Protein AF-0000000081654719 (afdb_homodimer)

Secondary structure (DSSP, 8-state):
-------------------------------------------------EEEEEEEEE-S--TT-HHHHHHHHHHTT-SEEEEE-----SEEEEEESSTTS-EEEEEE--TT-S--EEEEEEGGGGGGEEEEEEEETTEEEEEEE-SSEEEEEEEEE-----/-------------------------------------------------EEEEEEEEE-S--TT-HHHHHHHHHHTT-SEEEEE-----SEEEEEESSTTS-EEEEEE--TT-S--EEEEEEGGGGGGEEEEEEEETTEEEEEEE-SSEEEEEEEEE-----

Radius of gyration: 40.38 Å; Cα contacts (8 Å, |Δi|>4): 645; chains: 2; bounding box: 90×105×145 Å

Solvent-accessible surface area (backbone atoms only — not comparable to full-atom values): 18435 Å² total; per-residue (Å²): 133,82,82,75,78,78,76,84,88,84,76,82,80,78,80,76,73,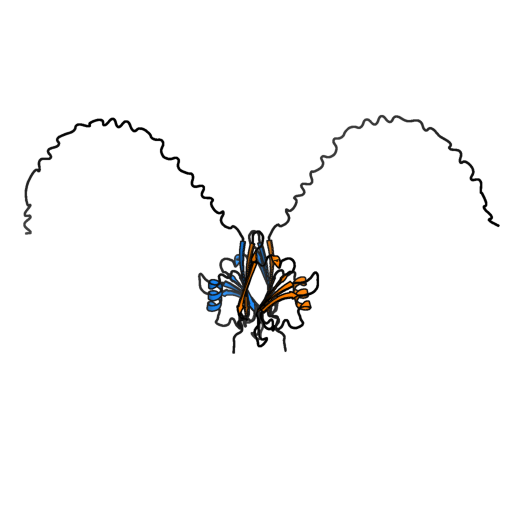92,74,84,78,76,79,76,77,73,81,73,76,77,67,81,67,79,77,76,72,74,72,74,66,76,64,74,70,71,84,80,51,47,71,48,28,40,33,25,34,35,45,43,45,46,73,92,33,48,50,60,51,27,49,53,36,54,75,66,57,41,44,33,30,32,33,27,22,34,36,41,64,50,67,54,72,48,81,36,44,49,92,98,47,31,23,34,33,39,41,25,23,30,92,79,38,60,41,11,26,31,39,36,24,27,55,96,48,46,84,30,51,75,45,80,44,74,78,47,33,32,33,34,36,39,31,33,49,57,95,54,38,36,41,37,39,38,29,36,49,49,59,65,76,127,138,84,82,77,79,78,80,80,81,79,83,81,80,79,79,77,77,79,74,82,82,75,79,74,79,72,79,73,75,76,66,79,68,79,75,75,72,75,72,73,68,75,64,74,69,71,84,80,53,47,72,49,28,40,34,26,33,36,44,44,43,45,74,93,32,47,49,60,50,27,48,54,36,55,75,68,57,40,44,33,30,33,35,27,22,36,36,40,64,50,67,54,71,48,82,37,44,48,92,97,47,32,24,35,33,40,41,25,22,31,92,80,38,60,41,10,25,31,40,36,24,27,54,96,48,46,83,30,51,76,44,79,44,73,77,48,33,33,33,35,36,38,31,33,52,57,96,56,38,37,40,36,40,38,32,36,49,49,59,66,76,125

InterPro domains:
  IPR005135 Endonuclease/exonuclease/phosphatase [PF03372] (55-138)
  IPR036691 Endonuclease/exonuclease/phosphatase superfamily [G3DSA:3.60.10.10] (52-162)
  IPR036691 Endonuclease/exonuclease/phosphatase superfamily [SSF56219] (46-160)
  IPR037493 Exodeoxyribonuclease III-like [PTHR43250] (48-160)

Nearest PDB structures (foldseek):
  7n8k-assembly2_B  TM=7.943E-01  e=2.614E-05  Homo sapiens
  2v0r-assembly2_B  TM=7.684E-01  e=1.738E-05  Homo sapiens
  2v0s-assembly1_A  TM=7.719E-01  e=6.643E-05  Homo sapiens
  7n94-assembly2_B  TM=7.553E-01  e=6.267E-05  Homo sapiens
  5l35-assembly1_A  TM=4.483E-01  e=3.209E+00  Lederbergvirus Sf6

Structure (mmCIF, N/CA/C/O backbone):
data_AF-0000000081654719-model_v1
#
loop_
_entity.id
_entity.type
_entity.pdbx_description
1 polymer 'Uncharacterized protein LOC102806937'
#
loop_
_atom_site.group_PDB
_atom_site.id
_atom_site.type_symbol
_atom_site.label_atom_id
_atom_site.label_alt_id
_atom_site.label_comp_id
_atom_site.label_asym_id
_atom_site.label_entity_id
_atom_site.label_seq_id
_atom_site.pdbx_PDB_ins_code
_atom_site.Cartn_x
_atom_site.Cartn_y
_atom_site.Cartn_z
_atom_site.occupancy
_atom_site.B_iso_or_equiv
_atom_site.auth_seq_id
_atom_site.auth_comp_id
_atom_site.auth_asym_id
_atom_site.auth_atom_id
_atom_site.pdbx_PDB_model_num
ATOM 1 N N . MET A 1 1 ? 47.812 50.906 -59.969 1 22.61 1 MET A N 1
ATOM 2 C CA . MET A 1 1 ? 47.875 52.344 -60.094 1 22.61 1 MET A CA 1
ATOM 3 C C . MET A 1 1 ? 46.5 52.969 -59.938 1 22.61 1 MET A C 1
ATOM 5 O O . MET A 1 1 ? 45.75 53.125 -60.906 1 22.61 1 MET A O 1
ATOM 9 N N . ALA A 1 2 ? 45.781 52.438 -58.906 1 26.23 2 ALA A N 1
ATOM 10 C CA . ALA A 1 2 ? 44.312 52.312 -58.75 1 26.23 2 ALA A CA 1
ATOM 11 C C . ALA A 1 2 ? 43.688 53.688 -58.469 1 26.23 2 ALA A C 1
ATOM 13 O O . ALA A 1 2 ? 44.062 54.344 -57.5 1 26.23 2 ALA A O 1
ATOM 14 N N . VAL A 1 3 ? 43.312 54.375 -59.594 1 24.89 3 VAL A N 1
ATOM 15 C CA . VAL A 1 3 ? 43 55.812 -59.688 1 24.89 3 VAL A CA 1
ATOM 16 C C . VAL A 1 3 ? 41.75 56.125 -58.844 1 24.89 3 VAL A C 1
ATOM 18 O O . VAL A 1 3 ? 40.781 55.375 -58.844 1 24.89 3 VAL A O 1
ATOM 21 N N . THR A 1 4 ? 41.875 57 -57.781 1 23.77 4 THR A N 1
ATOM 22 C CA . THR A 1 4 ? 41.312 57.531 -56.531 1 23.77 4 THR A CA 1
ATOM 23 C C . THR A 1 4 ? 40.188 58.5 -56.812 1 23.77 4 THR A C 1
ATOM 25 O O . THR A 1 4 ? 40.406 59.719 -56.875 1 23.77 4 THR A O 1
ATOM 28 N N . THR A 1 5 ? 39.281 58.125 -57.906 1 23.41 5 THR A N 1
ATOM 29 C CA . THR A 1 5 ? 38.594 59.344 -58.344 1 23.41 5 THR A CA 1
ATOM 30 C C . THR A 1 5 ? 37.688 59.875 -57.219 1 23.41 5 THR A C 1
ATOM 32 O O . THR A 1 5 ? 36.75 59.156 -56.812 1 23.41 5 THR A O 1
ATOM 35 N N . LYS A 1 6 ? 38.125 60.812 -56.438 1 25.59 6 LYS A N 1
ATOM 36 C CA . LYS A 1 6 ? 37.625 61.406 -55.219 1 25.59 6 LYS A CA 1
ATOM 37 C C . LYS A 1 6 ? 36.406 62.281 -55.469 1 25.59 6 LYS A C 1
ATOM 39 O O . LYS A 1 6 ? 36.5 63.312 -56.156 1 25.59 6 LYS A O 1
ATOM 44 N N . HIS A 1 7 ?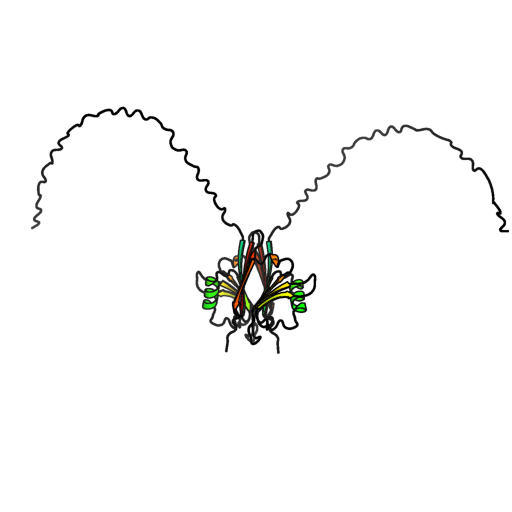 35.312 61.469 -55.844 1 22.95 7 HIS A N 1
ATOM 45 C CA . HIS A 1 7 ? 34.156 62.219 -56.281 1 22.95 7 HIS A CA 1
ATOM 46 C C . HIS A 1 7 ? 33.844 63.375 -55.344 1 22.95 7 HIS A C 1
ATOM 48 O O . HIS A 1 7 ? 34.281 63.375 -54.188 1 22.95 7 HIS A O 1
ATOM 54 N N . GLY A 1 8 ? 32.594 63.938 -55.531 1 20.97 8 GLY A N 1
ATOM 55 C CA . GLY A 1 8 ? 31.938 65.25 -55.75 1 20.97 8 GLY A CA 1
ATOM 56 C C . GLY A 1 8 ? 31.484 65.875 -54.469 1 20.97 8 GLY A C 1
ATOM 57 O O . GLY A 1 8 ? 31.438 65.25 -53.406 1 20.97 8 GLY A O 1
ATOM 58 N N . HIS A 1 9 ? 30.547 66.875 -54.594 1 21.97 9 HIS A N 1
ATOM 59 C CA . HIS A 1 9 ? 30.344 68.25 -54.219 1 21.97 9 HIS A CA 1
ATOM 60 C C . HIS A 1 9 ? 29.75 68.375 -52.812 1 21.97 9 HIS A C 1
ATOM 62 O O . HIS A 1 9 ? 29.219 67.375 -52.281 1 21.97 9 HIS A O 1
ATOM 68 N N . GLN A 1 10 ? 29.047 69.562 -52.562 1 21.72 10 GLN A N 1
ATOM 69 C CA . GLN A 1 10 ? 29.188 70.75 -51.719 1 21.72 10 GLN A CA 1
ATOM 70 C C . GLN A 1 10 ? 28.219 70.688 -50.531 1 21.72 10 GLN A C 1
ATOM 72 O O . GLN A 1 10 ? 27.25 69.938 -50.562 1 21.72 10 GLN A O 1
ATOM 77 N N . PRO A 1 11 ? 27.797 71.812 -50.031 1 22.73 11 PRO A N 1
ATOM 78 C CA . PRO A 1 11 ? 27.703 72.5 -48.719 1 22.73 11 PRO A CA 1
ATOM 79 C C . PRO A 1 11 ? 26.266 72.562 -48.188 1 22.73 11 PRO A C 1
ATOM 81 O O . PRO A 1 11 ? 25.406 73.188 -48.75 1 22.73 11 PRO A O 1
ATOM 84 N N . ALA A 1 12 ? 25.406 71.438 -48.188 1 24.97 12 ALA A N 1
ATOM 85 C CA . ALA A 1 12 ? 24.016 71.875 -48.031 1 24.97 12 ALA A CA 1
ATOM 86 C C . ALA A 1 12 ? 23.844 72.75 -46.812 1 24.97 12 ALA A C 1
ATOM 88 O O . ALA A 1 12 ? 24.531 72.562 -45.812 1 24.97 12 ALA A O 1
ATOM 89 N N . GLN A 1 13 ? 23.094 73.938 -47 1 20.61 13 GLN A N 1
ATOM 90 C CA . GLN A 1 13 ? 22.734 75.125 -46.312 1 20.61 13 GLN A CA 1
ATOM 91 C C . GLN A 1 13 ? 21.828 74.875 -45.094 1 20.61 13 GLN A C 1
ATOM 93 O O . GLN A 1 13 ? 20.734 74.312 -45.25 1 20.61 13 GLN A O 1
ATOM 98 N N . ARG A 1 14 ? 22.359 74.625 -43.906 1 23.31 14 ARG A N 1
ATOM 99 C CA . ARG A 1 14 ? 21.734 74.25 -42.656 1 23.31 14 ARG A CA 1
ATOM 100 C C . ARG A 1 14 ? 20.828 75.375 -42.156 1 23.31 14 ARG A C 1
ATOM 102 O O . ARG A 1 14 ? 21.297 76.375 -41.594 1 23.31 14 ARG A O 1
ATOM 109 N N . LEU A 1 15 ? 19.875 75.812 -43.031 1 21.17 15 LEU A N 1
ATOM 110 C CA . LEU A 1 15 ? 19.203 77.062 -42.562 1 21.17 15 LEU A CA 1
ATOM 111 C C . LEU A 1 15 ? 18.562 76.812 -41.188 1 21.17 15 LEU A C 1
ATOM 113 O O . LEU A 1 15 ? 17.688 75.938 -41.062 1 21.17 15 LEU A O 1
ATOM 117 N N . GLY A 1 16 ? 19.094 77.25 -40.031 1 21.45 16 GLY A N 1
ATOM 118 C CA . GLY A 1 16 ? 18.938 77.062 -38.594 1 21.45 16 GLY A CA 1
ATOM 119 C C . GLY A 1 16 ? 17.688 77.75 -38.062 1 21.45 16 GLY A C 1
ATOM 120 O O . GLY A 1 16 ? 17.562 78 -36.844 1 21.45 16 GLY A O 1
ATOM 121 N N . TRP A 1 17 ? 16.656 78.125 -38.906 1 20.83 17 TRP A N 1
ATOM 122 C CA . TRP A 1 17 ? 15.984 79.25 -38.312 1 20.83 17 TRP A CA 1
ATOM 123 C C . TRP A 1 17 ? 15.414 78.938 -36.938 1 20.83 17 TRP A C 1
ATOM 125 O O . TRP A 1 17 ? 15.734 79.562 -35.969 1 20.83 17 TRP A O 1
ATOM 135 N N . ALA A 1 18 ? 14 78.812 -36.812 1 24 18 ALA A N 1
ATOM 136 C CA . ALA A 1 18 ? 13.031 79.625 -36.094 1 24 18 ALA A CA 1
ATOM 137 C C . ALA A 1 18 ? 12.742 79 -34.719 1 24 18 ALA A C 1
ATOM 139 O O . ALA A 1 18 ? 12.414 77.812 -34.625 1 24 18 ALA A O 1
ATOM 140 N N . ALA A 1 19 ? 13.133 79.688 -33.594 1 23.25 19 ALA A N 1
ATOM 141 C CA . ALA A 1 19 ? 13.336 79.375 -32.188 1 23.25 19 ALA A CA 1
ATOM 142 C C . ALA A 1 19 ? 12 79.25 -31.469 1 23.25 19 ALA A C 1
ATOM 144 O O . ALA A 1 19 ? 11.859 78.375 -30.609 1 23.25 19 ALA A O 1
ATOM 145 N N . PRO A 1 20 ? 10.781 80.062 -31.688 1 2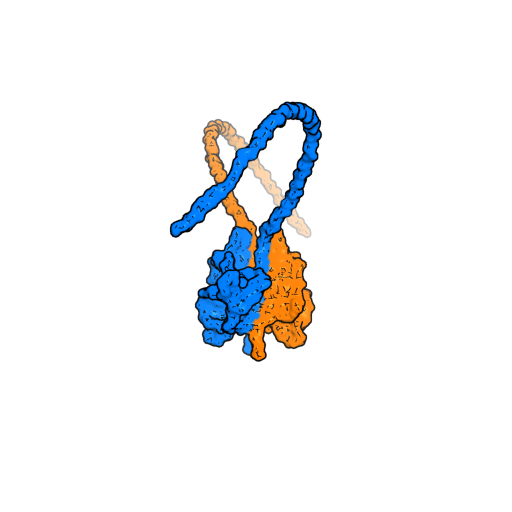5.36 20 PRO A N 1
ATOM 146 C CA . PRO A 1 20 ? 10.391 80.688 -30.406 1 25.36 20 PRO A CA 1
ATOM 147 C C . PRO A 1 20 ? 9.633 79.688 -29.516 1 25.36 20 PRO A C 1
ATOM 149 O O . PRO A 1 20 ? 8.859 78.875 -30.016 1 25.36 20 PRO A O 1
ATOM 152 N N . ALA A 1 21 ? 9.992 79.5 -28.266 1 25.36 21 ALA A N 1
ATOM 153 C CA . ALA A 1 21 ? 9.672 78.562 -27.172 1 25.36 21 ALA A CA 1
ATOM 154 C C . ALA A 1 21 ? 8.289 78.875 -26.609 1 25.36 21 ALA A C 1
ATOM 156 O O . ALA A 1 21 ? 8.086 79.875 -25.938 1 25.36 21 ALA A O 1
ATOM 157 N N . TYR A 1 22 ? 7.188 78.938 -27.406 1 24.92 22 TYR A N 1
ATOM 158 C CA . TYR A 1 22 ? 5.953 79.375 -26.75 1 24.92 22 TYR A CA 1
ATOM 159 C C . TYR A 1 22 ? 5.625 78.438 -25.578 1 24.92 22 TYR A C 1
ATOM 161 O O . TYR A 1 22 ? 5.676 77.25 -25.688 1 24.92 22 TYR A O 1
ATOM 169 N N . GLN A 1 23 ? 5.594 79.062 -24.406 1 26.42 23 GLN A N 1
ATOM 170 C CA . GLN A 1 23 ? 5.355 78.625 -23.031 1 26.42 23 GLN A CA 1
ATOM 171 C C . GLN A 1 23 ? 3.936 78.062 -22.859 1 26.42 23 GLN A C 1
ATOM 173 O O . GLN A 1 23 ? 2.965 78.812 -23 1 26.42 23 GLN A O 1
ATOM 178 N N . LYS A 1 24 ? 3.621 76.938 -23.5 1 24.02 24 LYS A N 1
ATOM 179 C CA . LYS A 1 24 ? 2.26 76.5 -23.312 1 24.02 24 LYS A CA 1
ATOM 180 C C . LYS A 1 24 ? 1.956 76.25 -21.828 1 24.02 24 LYS A C 1
ATOM 182 O O . LYS A 1 24 ? 2.689 75.562 -21.141 1 24.02 24 LYS A O 1
ATOM 187 N N . LYS A 1 25 ? 1.324 77.25 -21.203 1 28.84 25 LYS A N 1
ATOM 188 C CA . LYS A 1 25 ? 0.799 77.188 -19.844 1 28.84 25 LYS A CA 1
ATOM 189 C C . LYS A 1 25 ? -0.269 76.062 -19.703 1 28.84 25 LYS A C 1
ATOM 191 O O . LYS A 1 25 ? -1.369 76.25 -20.25 1 28.84 25 LYS A O 1
ATOM 196 N N . ASP A 1 26 ? -0.068 74.875 -20.094 1 25.67 26 ASP A N 1
ATOM 197 C CA . ASP A 1 26 ? -1.183 73.938 -19.969 1 25.67 26 ASP A CA 1
ATOM 198 C C . ASP A 1 26 ? -1.6 73.75 -18.516 1 25.67 26 ASP A C 1
ATOM 200 O O . ASP A 1 26 ? -0.758 73.5 -17.656 1 25.67 26 ASP A O 1
ATOM 204 N N . GLY A 1 27 ? -2.605 74.5 -18.031 1 27.55 27 GLY A N 1
ATOM 205 C CA . GLY A 1 27 ? -3.299 74.375 -16.766 1 27.55 27 GLY A CA 1
ATOM 206 C C . GLY A 1 27 ? -3.777 72.938 -16.547 1 27.55 27 GLY A C 1
ATOM 207 O O . GLY A 1 27 ? -4.664 72.438 -17.25 1 27.55 27 GLY A O 1
ATOM 208 N N . ALA A 1 28 ? -2.854 72 -16.359 1 29.73 28 ALA A N 1
ATOM 209 C CA . ALA A 1 28 ? -3.182 70.562 -16.141 1 29.73 28 ALA A CA 1
ATOM 210 C C . ALA A 1 28 ? -4.133 70.438 -14.953 1 29.73 28 ALA A C 1
ATOM 212 O O . ALA A 1 28 ? -3.828 70.875 -13.836 1 29.73 28 ALA A O 1
ATOM 213 N N . ASN A 1 29 ? -5.438 70.625 -15.219 1 29.83 29 ASN A N 1
ATOM 214 C CA . ASN A 1 29 ? -6.414 70.188 -14.227 1 29.83 29 ASN A CA 1
ATOM 215 C C . ASN A 1 29 ? -6.129 68.75 -13.734 1 29.83 29 ASN A C 1
ATOM 217 O O . ASN A 1 29 ? -5.949 67.812 -14.531 1 29.83 29 ASN A O 1
ATOM 221 N N . ASN A 1 30 ? -5.426 68.625 -12.656 1 29.31 30 ASN A N 1
ATOM 222 C CA . ASN A 1 30 ? -5.078 67.375 -11.922 1 29.31 30 ASN A CA 1
ATOM 223 C C . ASN A 1 30 ? -6.309 66.562 -11.625 1 29.31 30 ASN A C 1
ATOM 225 O O . ASN A 1 30 ? -7.105 66.875 -10.75 1 29.31 30 ASN A O 1
ATOM 229 N N . HIS A 1 31 ? -7.105 66.125 -12.617 1 42.03 31 HIS A N 1
ATOM 230 C CA . HIS A 1 31 ? -8.141 65.188 -12.188 1 42.03 31 HIS A CA 1
ATOM 231 C C . HIS A 1 31 ? -7.543 64 -11.414 1 42.03 31 HIS A C 1
ATOM 233 O O . HIS A 1 31 ? -6.434 63.594 -11.711 1 42.03 31 HIS A O 1
ATOM 239 N N . PRO A 1 32 ? -7.973 63.906 -10.164 1 40.78 32 PRO A N 1
ATOM 240 C CA . PRO A 1 32 ? -7.438 62.781 -9.367 1 40.78 32 PRO A CA 1
ATOM 241 C C . PRO A 1 32 ? -7.527 61.438 -10.094 1 40.78 32 PRO A C 1
ATOM 243 O O . PRO A 1 32 ? -8.422 61.25 -10.914 1 40.78 32 PRO A O 1
ATOM 246 N N . GLY A 1 33 ? -6.41 60.906 -10.539 1 39.94 33 GLY A N 1
ATOM 247 C CA . GLY A 1 33 ? -6.312 59.625 -11.203 1 39.94 33 GLY A CA 1
ATOM 248 C C . GLY A 1 33 ? -7.172 58.562 -10.555 1 39.94 33 GLY A C 1
ATOM 249 O O . GLY A 1 33 ? -7.648 58.719 -9.43 1 39.94 33 GLY A O 1
ATOM 250 N N . PRO A 1 34 ? -7.887 57.844 -11.391 1 45.94 34 PRO A N 1
ATOM 251 C CA . PRO A 1 34 ? -8.766 56.812 -10.852 1 45.94 34 PRO A CA 1
ATOM 252 C C . PRO A 1 34 ? -8.125 56.031 -9.711 1 45.94 34 PRO A C 1
ATOM 254 O O . PRO A 1 34 ? -6.898 55.906 -9.648 1 45.94 34 PRO A O 1
ATOM 257 N N . ARG A 1 35 ? -8.742 56.031 -8.547 1 48.22 35 ARG A N 1
ATOM 258 C CA . ARG A 1 35 ? -8.336 55.188 -7.422 1 48.22 35 ARG A CA 1
ATOM 259 C C . ARG A 1 35 ? -8 53.781 -7.879 1 48.22 35 ARG A C 1
ATOM 261 O O . ARG A 1 35 ? -8.758 53.156 -8.641 1 48.22 35 ARG A O 1
ATOM 268 N N . ARG A 1 36 ? -6.738 53.438 -7.926 1 47.41 36 ARG A N 1
ATOM 269 C CA . ARG A 1 36 ? -6.34 52.062 -8.141 1 47.41 36 ARG A CA 1
ATOM 270 C C . ARG A 1 36 ? -7.164 51.125 -7.277 1 47.41 36 ARG A C 1
ATOM 272 O O . ARG A 1 36 ? -7.16 51.219 -6.047 1 47.41 36 ARG A O 1
ATOM 279 N N . ARG A 1 37 ? -8.234 50.625 -7.805 1 47.66 37 ARG A N 1
ATOM 280 C CA . ARG A 1 37 ? -8.852 49.469 -7.121 1 47.66 37 ARG A CA 1
ATOM 281 C C . ARG A 1 37 ? -7.793 48.469 -6.676 1 47.66 37 ARG A C 1
ATOM 283 O O . ARG A 1 37 ? -7.039 47.969 -7.496 1 47.66 37 ARG A O 1
ATOM 290 N N . ARG A 1 38 ? -7.359 48.594 -5.41 1 47.81 38 ARG A N 1
ATOM 291 C CA . ARG A 1 38 ? -6.609 47.469 -4.855 1 47.81 38 ARG A CA 1
ATOM 292 C C . ARG A 1 38 ? -7.227 46.156 -5.266 1 47.81 38 ARG A C 1
ATOM 294 O O . ARG A 1 38 ? -8.383 45.875 -4.934 1 47.81 38 ARG A O 1
ATOM 301 N N . LEU A 1 39 ? -6.871 45.656 -6.383 1 45.75 39 LEU A N 1
ATOM 302 C CA . LEU A 1 39 ? -7.18 44.25 -6.598 1 45.75 39 LEU A CA 1
ATOM 303 C C . LEU A 1 39 ? -6.871 43.438 -5.348 1 45.75 39 LEU A C 1
ATOM 305 O O . LEU A 1 39 ? -5.715 43.344 -4.93 1 45.75 39 LEU A O 1
ATOM 309 N N . HIS A 1 40 ? -7.785 43.406 -4.375 1 46.38 40 HIS A N 1
ATOM 310 C CA . HIS A 1 40 ? -7.648 42.312 -3.416 1 46.38 40 HIS A CA 1
ATOM 311 C C . HIS A 1 40 ? -7.352 40.969 -4.121 1 46.38 40 HIS A C 1
ATOM 313 O O . HIS A 1 40 ? -8.211 40.438 -4.816 1 46.38 40 HIS A O 1
ATOM 319 N N . HIS A 1 41 ? -6.188 40.75 -4.605 1 45.75 41 HIS A N 1
ATOM 320 C CA . HIS A 1 41 ? -5.867 39.375 -4.879 1 45.75 41 HIS A CA 1
ATOM 321 C C . HIS A 1 41 ? -6.246 38.469 -3.701 1 45.75 41 HIS A C 1
ATOM 323 O O . HIS A 1 41 ? -5.633 38.562 -2.635 1 45.75 41 HIS A O 1
ATOM 329 N N . ASP A 1 42 ? -7.469 38.219 -3.412 1 47.5 42 ASP A N 1
ATOM 330 C CA . ASP A 1 42 ? -7.676 37.031 -2.59 1 47.5 42 ASP A CA 1
ATOM 331 C C . ASP A 1 42 ? -6.617 35.969 -2.881 1 47.5 42 ASP A C 1
ATOM 333 O O . ASP A 1 42 ? -6.68 35.281 -3.906 1 47.5 42 ASP A O 1
ATOM 337 N N . GLY A 1 43 ? -5.41 36.219 -2.752 1 47.91 43 GLY A N 1
ATOM 338 C CA . GLY A 1 43 ? -4.398 35.188 -2.895 1 47.91 43 GLY A CA 1
ATOM 339 C C . GLY A 1 43 ? -4.836 33.844 -2.342 1 47.91 43 GLY A C 1
ATOM 340 O O . GLY A 1 43 ? -5.031 33.688 -1.134 1 47.91 43 GLY A O 1
ATOM 341 N N . VAL A 1 44 ? -5.672 33.094 -2.961 1 54.5 44 VAL A N 1
ATOM 342 C CA . VAL A 1 44 ? -5.895 31.703 -2.58 1 54.5 44 VAL A CA 1
ATOM 343 C C . VAL A 1 44 ? -4.621 31.125 -1.959 1 54.5 44 VAL A C 1
ATOM 345 O O . VAL A 1 44 ? -3.541 31.219 -2.549 1 54.5 44 VAL A O 1
ATOM 348 N N . LYS A 1 45 ? -4.469 31.281 -0.636 1 57.09 45 LYS A N 1
ATOM 349 C CA . LYS A 1 45 ? -3.367 30.594 0.03 1 57.09 45 LYS A CA 1
ATOM 350 C C . LYS A 1 45 ? -3.094 29.234 -0.614 1 57.09 45 LYS A C 1
ATOM 352 O O . LYS A 1 45 ? -4.023 28.469 -0.887 1 57.09 45 LYS A O 1
ATOM 357 N N . PRO A 1 46 ? -1.961 29.062 -1.201 1 60.59 46 PRO A N 1
ATOM 358 C CA . PRO A 1 46 ? -1.667 27.75 -1.777 1 60.59 46 PRO A CA 1
ATOM 359 C C . PRO A 1 46 ? -2.105 26.609 -0.875 1 60.59 46 PRO A C 1
ATOM 361 O O . PRO A 1 46 ? -2.045 26.719 0.352 1 60.59 46 PRO A O 1
ATOM 364 N N . ASP A 1 47 ? -2.998 25.828 -1.343 1 63.47 47 ASP A N 1
ATOM 365 C CA . ASP A 1 47 ? -3.398 24.609 -0.663 1 63.47 47 ASP A CA 1
ATOM 366 C C . ASP A 1 47 ? -2.186 23.875 -0.082 1 63.47 47 ASP A C 1
ATOM 368 O O . ASP A 1 47 ? -1.319 23.406 -0.825 1 63.47 47 ASP A O 1
ATOM 372 N N . ARG A 1 48 ? -1.775 24.312 1.157 1 78.5 48 ARG A N 1
ATOM 373 C CA . ARG A 1 48 ? -0.598 23.844 1.888 1 78.5 48 ARG A CA 1
ATOM 374 C C . ARG A 1 48 ? -0.807 22.438 2.434 1 78.5 48 ARG A C 1
ATOM 376 O O . ARG A 1 48 ? -0.071 22 3.318 1 78.5 48 ARG A O 1
ATOM 383 N N . ARG A 1 49 ? -1.76 21.703 1.885 1 87.19 49 ARG A N 1
ATOM 384 C CA . ARG A 1 49 ? -2 20.375 2.443 1 87.19 49 ARG A CA 1
ATOM 385 C C . ARG A 1 49 ? -0.917 19.391 2.012 1 87.19 49 ARG A C 1
ATOM 387 O O . ARG A 1 49 ? -0.402 19.484 0.895 1 87.19 49 ARG A O 1
ATOM 394 N N . PHE A 1 50 ? -0.581 18.656 2.969 1 95.31 50 PHE A N 1
ATOM 395 C CA . PHE A 1 50 ? 0.28 17.516 2.641 1 95.31 50 PHE A CA 1
ATOM 396 C C . PHE A 1 50 ? -0.454 16.516 1.756 1 95.31 50 PHE A C 1
ATOM 398 O O . PHE A 1 50 ? -1.55 16.062 2.098 1 95.31 50 PHE A O 1
ATOM 405 N N . ARG A 1 51 ? 0.152 16.188 0.574 1 97.94 51 ARG A N 1
ATOM 406 C CA . ARG A 1 51 ? -0.409 15.195 -0.335 1 97.94 51 ARG A CA 1
ATOM 407 C C . ARG A 1 51 ? 0.586 14.07 -0.598 1 97.94 51 ARG A C 1
ATOM 409 O O . ARG A 1 51 ? 1.771 14.32 -0.823 1 97.94 51 ARG A O 1
ATOM 416 N N . VAL A 1 52 ? 0.107 12.891 -0.533 1 98.75 52 VAL A N 1
ATOM 417 C CA . VAL A 1 52 ? 0.973 11.742 -0.806 1 98.75 52 VAL A CA 1
ATOM 418 C C . VAL A 1 52 ? 0.204 10.695 -1.602 1 98.75 52 VAL A C 1
ATOM 420 O O . VAL A 1 52 ? -0.978 10.453 -1.345 1 98.75 52 VAL A O 1
ATOM 423 N N . ARG A 1 53 ? 0.833 10.117 -2.625 1 98.88 53 ARG A N 1
ATOM 424 C CA . ARG A 1 53 ? 0.29 9.008 -3.404 1 98.88 53 ARG A CA 1
ATOM 425 C C . ARG A 1 53 ? 1.051 7.719 -3.125 1 98.88 53 ARG A C 1
ATOM 427 O O . ARG A 1 53 ? 2.25 7.629 -3.395 1 98.88 53 ARG A O 1
ATOM 434 N N . VAL A 1 54 ? 0.314 6.789 -2.568 1 98.94 54 VAL A N 1
ATOM 435 C CA . V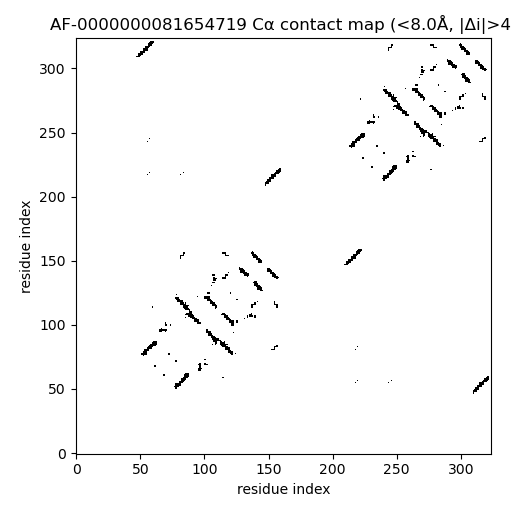AL A 1 54 ? 0.881 5.508 -2.156 1 98.94 54 VAL A CA 1
ATOM 436 C C . VAL A 1 54 ? 0.377 4.398 -3.076 1 98.94 54 VAL A C 1
ATOM 438 O O . VAL A 1 54 ? -0.83 4.258 -3.289 1 98.94 54 VAL A O 1
ATOM 441 N N . GLY A 1 55 ? 1.317 3.633 -3.617 1 98.88 55 GLY A N 1
ATOM 442 C CA . GLY A 1 55 ? 0.971 2.492 -4.453 1 98.88 55 GLY A CA 1
ATOM 443 C C . GLY A 1 55 ? 1.179 1.16 -3.758 1 98.88 55 GLY A C 1
ATOM 444 O O . GLY A 1 55 ? 2.059 1.029 -2.904 1 98.88 55 GLY A O 1
ATOM 445 N N . SER A 1 56 ? 0.389 0.191 -4.023 1 98.81 56 SER A N 1
ATOM 446 C CA . SER A 1 56 ? 0.55 -1.231 -3.738 1 98.81 56 SER A CA 1
ATOM 447 C C . SER A 1 56 ? 0.445 -2.066 -5.012 1 98.81 56 SER A C 1
ATOM 449 O O . SER A 1 56 ? -0.565 -2.008 -5.715 1 98.81 56 SER A O 1
ATOM 451 N N . TRP A 1 57 ? 1.492 -2.844 -5.293 1 98.12 57 TRP A N 1
ATOM 452 C CA . TRP A 1 57 ? 1.564 -3.48 -6.602 1 98.12 57 TRP A CA 1
ATOM 453 C C . TRP A 1 57 ? 2.113 -4.898 -6.488 1 98.12 57 TRP A C 1
ATOM 455 O O . TRP A 1 57 ? 3.275 -5.094 -6.129 1 98.12 57 TRP A O 1
ATOM 465 N N . ASN A 1 58 ? 1.319 -5.91 -6.723 1 96.31 58 ASN A N 1
ATOM 466 C CA . ASN A 1 58 ? 1.854 -7.223 -7.074 1 96.31 58 ASN A CA 1
ATOM 467 C C . ASN A 1 58 ? 2.328 -7.266 -8.523 1 96.31 58 ASN A C 1
ATOM 469 O O . ASN A 1 58 ? 1.512 -7.309 -9.445 1 96.31 58 ASN A O 1
ATOM 473 N N . VAL A 1 59 ? 3.637 -7.332 -8.711 1 94.62 59 VAL A N 1
ATOM 474 C CA . VAL A 1 59 ? 4.18 -7.09 -10.039 1 94.62 59 VAL A CA 1
ATOM 475 C C . VAL A 1 59 ? 4.453 -8.422 -10.734 1 94.62 59 VAL A C 1
ATOM 477 O O . VAL A 1 59 ? 4.723 -8.453 -11.938 1 94.62 59 VAL A O 1
ATOM 480 N N . GLY A 1 60 ? 4.383 -9.508 -10.039 1 91.31 60 GLY A N 1
ATOM 481 C CA . GLY A 1 60 ? 4.723 -10.812 -10.594 1 91.31 60 GLY A CA 1
ATOM 482 C C . GLY A 1 60 ? 6.219 -11.062 -10.648 1 91.31 60 GLY A C 1
ATOM 483 O O . GLY A 1 60 ? 6.688 -12.117 -10.203 1 91.31 60 GLY A O 1
ATOM 484 N N . SER A 1 61 ? 6.965 -10.18 -11.227 1 92.06 61 SER A N 1
ATOM 485 C CA . SER A 1 61 ? 8.422 -10.188 -11.258 1 92.06 61 SER A CA 1
ATOM 486 C C . SER A 1 61 ? 8.977 -8.828 -11.672 1 92.06 61 SER A C 1
ATOM 488 O O . SER A 1 61 ? 8.484 -8.211 -12.617 1 92.06 61 SER A O 1
ATOM 490 N N . MET A 1 62 ? 9.984 -8.414 -11 1 90.81 62 MET A N 1
ATOM 491 C CA . MET A 1 62 ? 10.656 -7.164 -11.344 1 90.81 62 MET A CA 1
ATOM 492 C C . MET A 1 62 ? 11.766 -7.402 -12.359 1 90.81 62 MET A C 1
ATOM 494 O O . MET A 1 62 ? 12.359 -6.449 -12.875 1 90.81 62 MET A O 1
ATOM 498 N N . ARG A 1 63 ? 11.984 -8.625 -12.625 1 88.94 63 ARG A N 1
ATOM 499 C CA . ARG A 1 63 ? 13.109 -8.938 -13.5 1 88.94 63 ARG A CA 1
ATOM 500 C C . ARG A 1 63 ? 12.922 -8.305 -14.875 1 88.94 63 ARG A C 1
ATOM 502 O O . ARG A 1 63 ? 11.953 -8.602 -15.578 1 88.94 63 ARG A O 1
ATOM 509 N N . GLY A 1 64 ? 13.859 -7.418 -15.203 1 90.44 64 GLY A N 1
ATOM 510 C CA . GLY A 1 64 ? 13.859 -6.797 -16.516 1 90.44 64 GLY A CA 1
ATOM 511 C C . GLY A 1 64 ? 12.812 -5.707 -16.656 1 90.44 64 GLY A C 1
ATOM 512 O O . GLY A 1 64 ? 12.609 -5.176 -17.75 1 90.44 64 GLY A O 1
ATOM 513 N N . LYS A 1 65 ? 12.148 -5.332 -15.609 1 92.38 65 LYS A N 1
ATOM 514 C CA . LYS A 1 65 ? 11.023 -4.398 -15.719 1 92.38 65 LYS A CA 1
ATOM 515 C C . LYS A 1 65 ? 11.289 -3.127 -14.914 1 92.38 65 LYS A C 1
ATOM 517 O O . LYS A 1 65 ? 10.375 -2.34 -14.672 1 92.38 65 LYS A O 1
ATOM 522 N N . GLY A 1 66 ? 12.461 -2.949 -14.516 1 94.62 66 GLY A N 1
ATOM 523 C CA . GLY A 1 66 ? 12.766 -1.837 -13.633 1 94.62 66 GLY A CA 1
ATOM 524 C C . GLY A 1 66 ? 12.406 -0.487 -14.227 1 94.62 66 GLY A C 1
ATOM 525 O O . GLY A 1 66 ? 11.781 0.342 -13.562 1 94.62 66 GLY A O 1
ATOM 526 N N . VAL A 1 67 ? 12.82 -0.261 -15.43 1 96.44 67 VAL A N 1
ATOM 527 C CA . VAL A 1 67 ? 12.562 1.014 -16.094 1 96.44 67 VAL A CA 1
ATOM 528 C C . VAL A 1 67 ? 11.062 1.19 -16.312 1 96.44 67 VAL A C 1
ATOM 530 O O . VAL A 1 67 ? 10.508 2.246 -16.016 1 96.44 67 VAL A O 1
ATOM 533 N N . GLU A 1 68 ? 10.477 0.186 -16.828 1 96.5 68 GLU A N 1
ATOM 534 C CA . GLU A 1 68 ? 9.047 0.234 -17.109 1 96.5 68 GLU A CA 1
ATOM 535 C C . GLU A 1 68 ? 8.234 0.501 -15.852 1 96.5 68 GLU A C 1
ATOM 537 O O . GLU A 1 68 ? 7.312 1.315 -15.859 1 96.5 68 GLU A O 1
ATOM 542 N N . ILE A 1 69 ? 8.602 -0.154 -14.836 1 97.06 69 ILE A N 1
ATOM 543 C CA . ILE A 1 69 ? 7.883 -0.005 -13.578 1 97.06 69 ILE A CA 1
ATOM 544 C C . ILE A 1 69 ? 8.039 1.424 -13.062 1 97.06 69 ILE A C 1
ATOM 546 O O . ILE A 1 69 ? 7.055 2.061 -12.672 1 97.06 69 ILE A O 1
ATOM 550 N N . CYS A 1 70 ? 9.211 1.933 -13.07 1 98.44 70 CYS A N 1
ATOM 551 C CA . CYS A 1 70 ? 9.438 3.301 -12.617 1 98.44 70 CYS A CA 1
ATOM 552 C C . CYS A 1 70 ? 8.672 4.293 -13.484 1 98.44 70 CYS A C 1
ATOM 554 O O . CYS A 1 70 ? 8.102 5.258 -12.977 1 98.44 70 CYS A O 1
ATOM 556 N N . GLU A 1 71 ? 8.672 4.051 -14.781 1 98.5 71 GLU A N 1
ATOM 557 C CA . GLU A 1 71 ? 7.934 4.93 -15.68 1 98.5 71 GLU A CA 1
ATOM 558 C C . GLU A 1 71 ? 6.441 4.918 -15.359 1 98.5 71 GLU A C 1
ATOM 560 O O . GLU A 1 71 ? 5.801 5.969 -15.336 1 98.5 71 GLU A O 1
ATOM 565 N N . GLU A 1 72 ? 5.922 3.801 -15.164 1 97.81 72 GLU A N 1
ATOM 566 C CA . GLU A 1 72 ? 4.508 3.688 -14.82 1 97.81 72 GLU A CA 1
ATOM 567 C C . GLU A 1 72 ? 4.203 4.418 -13.516 1 97.81 72 GLU A C 1
ATOM 569 O O . GLU A 1 72 ? 3.201 5.133 -13.422 1 97.81 72 GLU A O 1
ATOM 574 N N . LEU A 1 73 ? 5.055 4.254 -12.516 1 98.56 73 LEU A N 1
ATOM 575 C CA . LEU A 1 73 ? 4.871 4.93 -11.234 1 98.56 73 LEU A CA 1
ATOM 576 C C . LEU A 1 73 ? 4.934 6.441 -11.398 1 98.56 73 LEU A C 1
ATOM 578 O O . LEU A 1 73 ? 4.125 7.168 -10.82 1 98.56 73 LEU A O 1
ATOM 582 N N . ARG A 1 74 ? 5.887 6.898 -12.148 1 98.75 74 ARG A N 1
ATOM 583 C CA . ARG A 1 74 ? 6.004 8.336 -12.398 1 98.75 74 ARG A CA 1
ATOM 584 C C . ARG A 1 74 ? 4.77 8.867 -13.117 1 98.75 74 ARG A C 1
ATOM 586 O O . ARG A 1 74 ? 4.258 9.938 -12.773 1 98.75 74 ARG A O 1
ATOM 593 N N . ASN A 1 75 ? 4.32 8.148 -14.102 1 98.31 75 ASN A N 1
ATOM 594 C CA . ASN A 1 75 ? 3.145 8.562 -14.859 1 98.31 75 ASN A CA 1
ATOM 595 C C . ASN A 1 75 ? 1.917 8.688 -13.961 1 98.31 75 ASN A C 1
ATOM 597 O O . ASN A 1 75 ? 1.048 9.523 -14.195 1 98.31 75 ASN A O 1
ATOM 601 N N . ARG A 1 76 ? 1.89 7.93 -12.969 1 97.94 76 ARG A N 1
ATOM 602 C CA . ARG A 1 76 ? 0.76 7.953 -12.047 1 97.94 76 ARG A CA 1
ATOM 603 C C . ARG A 1 76 ? 1.062 8.828 -10.828 1 97.94 76 ARG A C 1
ATOM 605 O O . ARG A 1 76 ? 0.275 8.875 -9.883 1 97.94 76 ARG A O 1
ATOM 612 N N . ARG A 1 77 ? 2.217 9.414 -10.828 1 98.5 77 ARG A N 1
ATOM 613 C CA . ARG A 1 77 ? 2.658 10.359 -9.805 1 98.5 77 ARG A CA 1
ATOM 614 C C . ARG A 1 77 ? 2.709 9.703 -8.438 1 98.5 77 ARG A C 1
ATOM 616 O O . ARG A 1 77 ? 2.352 10.32 -7.43 1 98.5 77 ARG A O 1
ATOM 623 N N . VAL A 1 78 ? 3.053 8.461 -8.422 1 98.88 78 VAL A N 1
ATOM 624 C CA . VAL A 1 78 ? 3.176 7.723 -7.168 1 98.88 78 VAL A CA 1
ATOM 625 C C . VAL A 1 78 ? 4.438 8.164 -6.43 1 98.88 78 VAL A C 1
ATOM 627 O O . VAL A 1 78 ? 5.508 8.273 -7.031 1 98.88 78 VAL A O 1
ATOM 630 N N . ASP A 1 79 ? 4.289 8.43 -5.121 1 98.94 79 ASP A N 1
ATOM 631 C CA . ASP A 1 79 ? 5.41 8.883 -4.305 1 98.94 79 ASP A CA 1
ATOM 632 C C . ASP A 1 79 ? 6.152 7.703 -3.686 1 98.94 79 ASP A C 1
ATOM 634 O O . ASP A 1 79 ? 7.379 7.73 -3.559 1 98.94 79 ASP A O 1
ATOM 638 N N . VAL A 1 80 ? 5.488 6.711 -3.264 1 98.94 80 VAL A N 1
ATOM 639 C CA . VAL A 1 80 ? 6.012 5.504 -2.631 1 98.94 80 VAL A CA 1
ATOM 640 C C . VAL A 1 80 ? 5.145 4.305 -3.004 1 98.94 80 VAL A C 1
ATOM 642 O O . VAL A 1 80 ? 3.922 4.422 -3.107 1 98.94 80 VAL A O 1
ATOM 645 N N . CYS A 1 81 ? 5.785 3.107 -3.24 1 98.94 81 CYS A N 1
ATOM 646 C CA . CYS A 1 81 ? 5.039 1.941 -3.701 1 98.94 81 CYS A CA 1
ATOM 647 C C . CYS A 1 81 ? 5.555 0.668 -3.041 1 98.94 81 CYS A C 1
ATOM 649 O O . CYS A 1 81 ? 6.742 0.356 -3.129 1 98.94 81 CYS A O 1
ATOM 651 N N . CYS A 1 82 ? 4.633 -0.02 -2.346 1 98.88 82 CYS A N 1
ATOM 652 C CA . CYS A 1 82 ? 4.926 -1.382 -1.913 1 98.88 82 CYS A CA 1
ATOM 653 C C . CYS A 1 82 ? 4.805 -2.361 -3.074 1 98.88 82 CYS A C 1
ATOM 655 O O . CYS A 1 82 ? 3.844 -2.301 -3.844 1 98.88 82 CYS A O 1
ATOM 657 N N . VAL A 1 83 ? 5.777 -3.23 -3.172 1 97.75 83 VAL A N 1
ATOM 658 C CA . VAL A 1 83 ? 5.77 -4.207 -4.258 1 97.75 83 VAL A CA 1
ATOM 659 C C . VAL A 1 83 ? 5.863 -5.617 -3.686 1 97.75 83 VAL A C 1
ATOM 661 O O . VAL A 1 83 ? 6.648 -5.871 -2.77 1 97.75 83 VAL A O 1
ATOM 664 N N . GLN A 1 84 ? 5.031 -6.492 -4.133 1 96.19 84 GLN A N 1
ATOM 665 C CA . GLN A 1 84 ? 5.117 -7.918 -3.846 1 96.19 84 GLN A CA 1
ATOM 666 C C . GLN A 1 84 ? 5.516 -8.711 -5.086 1 96.19 84 GLN A C 1
ATOM 668 O O . GLN A 1 84 ? 5.363 -8.227 -6.211 1 96.19 84 GLN A O 1
ATOM 673 N N . GLU A 1 85 ? 6.039 -9.922 -4.887 1 93.12 85 GLU A N 1
ATOM 674 C CA . GLU A 1 85 ? 6.566 -10.812 -5.918 1 93.12 85 GLU A CA 1
ATOM 675 C C . GLU A 1 85 ? 7.68 -10.133 -6.711 1 93.12 85 GLU A C 1
ATOM 677 O O . GLU A 1 85 ? 7.633 -10.086 -7.945 1 93.12 85 GLU A O 1
ATOM 682 N N . MET A 1 86 ? 8.688 -9.703 -6.066 1 90 86 MET A N 1
ATOM 683 C CA . MET A 1 86 ? 9.867 -9.055 -6.629 1 90 86 MET A CA 1
ATOM 684 C C . MET A 1 86 ? 10.641 -10.008 -7.535 1 90 86 MET A C 1
ATOM 686 O O . MET A 1 86 ? 11.133 -9.609 -8.594 1 90 86 MET A O 1
ATOM 690 N N . SER A 1 87 ? 10.758 -11.25 -7.109 1 91.06 87 SER A N 1
ATOM 691 C CA . SER A 1 87 ? 11.477 -12.32 -7.797 1 91.06 87 SER A CA 1
ATOM 692 C C . SER A 1 87 ? 12.969 -12 -7.898 1 91.06 87 SER A C 1
ATOM 694 O O . SER A 1 87 ? 13.594 -12.258 -8.93 1 91.06 87 SER A O 1
ATOM 696 N N . TRP A 1 88 ? 13.492 -11.281 -6.961 1 91.94 88 TRP A N 1
ATOM 697 C CA . TRP A 1 88 ? 14.914 -11.023 -6.781 1 91.94 88 TRP A CA 1
ATOM 698 C C . TRP A 1 88 ? 15.445 -11.734 -5.543 1 91.94 88 TRP A C 1
ATOM 700 O O . TRP A 1 88 ? 14.742 -11.859 -4.539 1 91.94 88 TRP A O 1
ATOM 710 N N . ARG A 1 89 ? 16.641 -12.164 -5.648 1 92.19 89 ARG A N 1
ATOM 711 C CA . ARG A 1 89 ? 17.25 -12.844 -4.52 1 92.19 89 ARG A CA 1
ATOM 712 C C . ARG A 1 89 ? 17.875 -11.844 -3.551 1 92.19 89 ARG A C 1
ATOM 714 O O . ARG A 1 89 ? 18.188 -10.711 -3.932 1 92.19 89 ARG A O 1
ATOM 721 N N . GLY A 1 90 ? 18.062 -12.297 -2.268 1 94 90 GLY A N 1
ATOM 722 C CA . GLY A 1 90 ? 18.781 -11.523 -1.271 1 94 90 GLY A CA 1
ATOM 723 C C . GLY A 1 90 ? 18.047 -10.266 -0.854 1 94 90 GLY A C 1
ATOM 724 O O . GLY A 1 90 ? 16.812 -10.234 -0.803 1 94 90 GLY A O 1
ATOM 725 N N . GLU A 1 91 ? 18.734 -9.352 -0.295 1 96.88 91 GLU A N 1
ATOM 726 C CA . GLU A 1 91 ? 18.203 -8.078 0.168 1 96.88 91 GLU A CA 1
ATOM 727 C C . GLU A 1 91 ? 19.156 -6.93 -0.157 1 96.88 91 GLU A C 1
ATOM 729 O O . GLU A 1 91 ? 20.344 -7.148 -0.403 1 96.88 91 GLU A O 1
ATOM 734 N N . GLY A 1 92 ? 18.641 -5.746 -0.278 1 96.94 92 GLY A N 1
ATOM 735 C CA . GLY A 1 92 ? 19.469 -4.59 -0.558 1 96.94 92 GLY A CA 1
ATOM 736 C C . GLY A 1 92 ? 18.672 -3.34 -0.879 1 96.94 92 GLY A C 1
ATOM 737 O O . GLY A 1 92 ? 17.484 -3.258 -0.565 1 96.94 92 GLY A O 1
ATOM 738 N N . ALA A 1 93 ? 19.391 -2.354 -1.301 1 98.31 93 ALA A N 1
ATOM 739 C CA . ALA A 1 93 ? 18.844 -1.089 -1.778 1 98.31 93 ALA A CA 1
ATOM 740 C C . ALA A 1 93 ? 19.547 -0.624 -3.047 1 98.31 93 ALA A C 1
ATOM 742 O O . ALA A 1 93 ? 20.766 -0.76 -3.168 1 98.31 93 ALA A O 1
ATOM 743 N N . ARG A 1 94 ? 18.75 -0.154 -4 1 97 94 ARG A N 1
ATOM 744 C CA . ARG A 1 94 ? 19.359 0.372 -5.219 1 97 94 ARG A CA 1
ATOM 745 C C . ARG A 1 94 ? 18.453 1.383 -5.895 1 97 94 ARG A C 1
ATOM 747 O O . ARG A 1 94 ? 17.234 1.364 -5.688 1 97 94 ARG A O 1
ATOM 754 N N . MET A 1 95 ? 19.078 2.246 -6.629 1 98.12 95 MET A N 1
ATOM 755 C CA . MET A 1 95 ? 18.328 3.17 -7.465 1 98.12 95 MET A CA 1
ATOM 756 C C . MET A 1 95 ? 17.828 2.479 -8.734 1 98.12 95 MET A C 1
ATOM 758 O O . MET A 1 95 ? 18.594 1.763 -9.391 1 98.12 95 MET A O 1
ATOM 762 N N . MET A 1 96 ? 16.562 2.67 -9.039 1 97.81 96 MET A N 1
ATOM 763 C CA . MET A 1 96 ? 15.938 2.082 -10.219 1 97.81 96 MET A CA 1
ATOM 764 C C . MET A 1 96 ? 15.461 3.166 -11.172 1 97.81 96 MET A C 1
ATOM 766 O O . MET A 1 96 ? 15.141 4.277 -10.75 1 97.81 96 MET A O 1
ATOM 770 N N . GLY A 1 97 ? 15.391 2.732 -12.484 1 97.62 97 GLY A N 1
ATOM 771 C CA . GLY A 1 97 ? 14.844 3.654 -13.469 1 97.62 97 GLY A CA 1
ATOM 772 C C . GLY A 1 97 ? 15.898 4.555 -14.086 1 97.62 97 GLY A C 1
ATOM 773 O O . GLY A 1 97 ? 17.094 4.328 -13.914 1 97.62 97 GLY A O 1
ATOM 774 N N . VAL A 1 98 ? 15.391 5.566 -14.781 1 97.56 98 VAL A N 1
ATOM 775 C CA . VAL A 1 98 ? 16.281 6.473 -15.5 1 97.56 98 VAL A CA 1
ATOM 776 C C . VAL A 1 98 ? 16.375 7.805 -14.766 1 97.56 98 VAL A C 1
ATOM 778 O O . VAL A 1 98 ? 15.461 8.172 -14.016 1 97.56 98 VAL A O 1
ATOM 781 N N . GLU A 1 99 ? 17.453 8.484 -15.031 1 96.56 99 GLU A N 1
ATOM 782 C CA . GLU A 1 99 ? 17.688 9.773 -14.375 1 96.56 99 GLU A CA 1
ATOM 783 C C . GLU A 1 99 ? 16.5 10.703 -14.547 1 96.56 99 GLU A C 1
ATOM 785 O O . GLU A 1 99 ? 15.93 10.805 -15.641 1 96.56 99 GLU A O 1
ATOM 790 N N . GLY A 1 100 ? 16.094 11.32 -13.516 1 96.38 100 GLY A N 1
ATOM 791 C CA . GLY A 1 100 ? 14.961 12.242 -13.516 1 96.38 100 GLY A CA 1
ATOM 792 C C . GLY A 1 100 ? 13.633 11.555 -13.266 1 96.38 100 GLY A C 1
ATOM 793 O O . GLY A 1 100 ? 12.625 12.219 -13.023 1 96.38 100 GLY A O 1
ATOM 794 N N . ARG A 1 101 ? 13.633 10.227 -13.32 1 98.25 101 ARG A N 1
ATOM 795 C CA . ARG A 1 101 ? 12.406 9.469 -13.117 1 98.25 101 ARG A CA 1
ATOM 796 C C . ARG A 1 101 ? 12.664 8.234 -12.266 1 98.25 101 ARG A C 1
ATOM 798 O O . ARG A 1 101 ? 12 7.207 -12.43 1 98.25 101 ARG A O 1
ATOM 805 N N . ARG A 1 102 ? 13.57 8.258 -11.359 1 98.62 102 ARG A N 1
ATOM 806 C CA . ARG A 1 102 ? 14.07 7.098 -10.625 1 98.62 102 ARG A CA 1
ATOM 807 C C . ARG A 1 102 ? 13.273 6.887 -9.336 1 98.62 102 ARG A C 1
ATOM 809 O O . ARG A 1 102 ? 12.633 7.812 -8.844 1 98.62 102 ARG A O 1
ATOM 816 N N . TYR A 1 103 ? 13.312 5.746 -8.914 1 98.88 103 TYR A N 1
ATOM 817 C CA . TYR A 1 103 ? 12.914 5.344 -7.574 1 98.88 103 TYR A CA 1
ATOM 818 C C . TYR A 1 103 ? 14.039 4.605 -6.863 1 98.88 103 TYR A C 1
ATOM 820 O O . TYR A 1 103 ? 14.812 3.879 -7.492 1 98.88 103 TYR A O 1
ATOM 828 N N . LYS A 1 104 ? 14.203 4.84 -5.57 1 98.81 104 LYS A N 1
ATOM 829 C CA . LYS A 1 104 ? 15.039 3.961 -4.766 1 98.81 104 LYS A CA 1
ATOM 830 C C . LYS A 1 104 ? 14.25 2.754 -4.266 1 98.81 104 LYS A C 1
ATOM 832 O O . LYS A 1 104 ? 13.148 2.9 -3.738 1 98.81 104 LYS A O 1
ATOM 837 N N . LEU A 1 105 ? 14.844 1.615 -4.469 1 98.56 105 LEU A N 1
ATOM 838 C CA . LEU A 1 105 ? 14.234 0.351 -4.078 1 98.56 105 LEU A CA 1
ATOM 839 C C . LEU A 1 105 ? 14.93 -0.24 -2.859 1 98.56 105 LEU A C 1
ATOM 841 O O . LEU A 1 105 ? 16.172 -0.286 -2.811 1 98.56 105 LEU A O 1
ATOM 845 N N . TRP A 1 106 ? 14.195 -0.602 -1.857 1 98.69 106 TRP A N 1
ATOM 846 C CA . TRP A 1 106 ? 14.602 -1.561 -0.834 1 98.69 106 TRP A CA 1
ATOM 847 C C . TRP A 1 106 ? 13.836 -2.871 -0.984 1 98.69 106 TRP A C 1
ATOM 849 O O . TRP A 1 106 ? 12.617 -2.869 -1.179 1 98.69 106 TRP A O 1
ATOM 859 N N . TRP A 1 107 ? 14.578 -4.012 -0.972 1 97.69 107 TRP A N 1
ATOM 860 C CA . TRP A 1 107 ? 13.852 -5.266 -1.154 1 97.69 107 TRP A CA 1
ATOM 861 C C . TRP A 1 107 ? 14.398 -6.352 -0.241 1 97.69 107 TRP A C 1
ATOM 863 O O . TRP A 1 107 ? 15.484 -6.203 0.328 1 97.69 107 TRP A O 1
ATOM 873 N N . LYS A 1 108 ? 13.578 -7.34 -0.006 1 97.88 108 LYS A N 1
ATOM 874 C CA . LYS A 1 108 ? 13.953 -8.625 0.58 1 97.88 108 LYS A CA 1
ATOM 875 C C . LYS A 1 108 ? 13.352 -9.781 -0.213 1 97.88 108 LYS A C 1
ATOM 877 O O . LYS A 1 108 ? 12.133 -9.898 -0.329 1 97.88 108 LYS A O 1
ATOM 882 N N . GLY A 1 109 ? 14.219 -10.516 -0.829 1 95.25 109 GLY A N 1
ATOM 883 C CA . GLY A 1 109 ? 13.828 -11.703 -1.569 1 95.25 109 GLY A CA 1
ATOM 884 C C . GLY A 1 109 ? 14.266 -12.992 -0.906 1 95.25 109 GLY A C 1
ATOM 885 O O . GLY A 1 109 ? 14.773 -12.977 0.217 1 95.25 109 GLY A O 1
ATOM 886 N N . ASN A 1 110 ? 13.781 -14.102 -1.548 1 87.94 110 ASN A N 1
ATOM 887 C CA . ASN A 1 110 ? 14.227 -15.406 -1.071 1 87.94 110 ASN A CA 1
ATOM 888 C C . ASN A 1 110 ? 15.156 -16.094 -2.074 1 87.94 110 ASN A C 1
ATOM 890 O O . ASN A 1 110 ? 15.516 -15.492 -3.092 1 87.94 110 ASN A O 1
ATOM 894 N N . ASN A 1 111 ? 15.539 -17.297 -1.686 1 81.75 111 ASN A N 1
ATOM 895 C CA . ASN A 1 111 ? 16.547 -17.969 -2.49 1 81.75 111 ASN A CA 1
ATOM 896 C C . ASN A 1 111 ? 15.945 -18.578 -3.752 1 81.75 111 ASN A C 1
ATOM 898 O O . ASN A 1 111 ? 16.656 -18.812 -4.734 1 81.75 111 ASN A O 1
ATOM 902 N N . ASP A 1 112 ? 14.656 -18.766 -3.805 1 79.75 112 ASP A N 1
ATOM 903 C CA . ASP A 1 112 ? 14.055 -19.453 -4.945 1 79.75 112 ASP A CA 1
ATOM 904 C C . ASP A 1 112 ? 13.461 -18.438 -5.93 1 79.75 112 ASP A C 1
ATOM 906 O O . ASP A 1 112 ? 12.898 -18.828 -6.957 1 79.75 112 ASP A O 1
ATOM 910 N N . GLU A 1 113 ? 13.633 -17.203 -5.672 1 74.88 113 GLU A N 1
ATOM 911 C CA . GLU A 1 113 ? 13.18 -16.109 -6.527 1 74.88 113 GLU A CA 1
ATOM 912 C C . GLU A 1 113 ? 11.664 -16.125 -6.691 1 74.88 113 GLU A C 1
ATOM 914 O O . GLU A 1 113 ? 11.148 -15.836 -7.773 1 74.88 113 GLU A O 1
ATOM 919 N N . LEU A 1 114 ? 11.062 -16.797 -5.777 1 79.62 114 LEU A N 1
ATOM 920 C CA . LEU A 1 114 ? 9.609 -16.734 -5.738 1 79.62 114 LEU A CA 1
ATOM 921 C C . LEU A 1 114 ? 9.133 -15.773 -4.652 1 79.62 114 LEU A C 1
ATOM 923 O O . LEU A 1 114 ? 9.688 -15.758 -3.551 1 79.62 114 LEU A O 1
ATOM 927 N N . GLY A 1 115 ? 8.297 -14.812 -5.035 1 88.44 115 GLY A N 1
ATOM 928 C CA . GLY A 1 115 ? 7.758 -13.891 -4.051 1 88.44 115 GLY A CA 1
ATOM 929 C C . GLY A 1 115 ? 8.648 -12.68 -3.818 1 88.44 115 GLY A C 1
ATOM 930 O O . GLY A 1 115 ? 9.055 -12.008 -4.77 1 88.44 115 GLY A O 1
ATOM 931 N N . GLY A 1 116 ? 8.953 -12.398 -2.512 1 95.62 116 GLY A N 1
ATOM 932 C CA . GLY A 1 116 ? 9.758 -11.234 -2.164 1 95.62 116 GLY A CA 1
ATOM 933 C C . GLY A 1 116 ? 8.945 -9.961 -2.043 1 95.62 116 GLY A C 1
ATOM 934 O O . GLY A 1 116 ? 7.934 -9.797 -2.729 1 95.62 116 GLY A O 1
ATOM 935 N N . VAL A 1 117 ? 9.438 -9.094 -1.222 1 97.69 117 VAL A N 1
ATOM 936 C CA . VAL A 1 117 ? 8.781 -7.809 -0.983 1 97.69 117 VAL A CA 1
ATOM 937 C C . VAL A 1 117 ? 9.781 -6.672 -1.198 1 97.69 117 VAL A C 1
ATOM 939 O O . VAL A 1 117 ? 10.992 -6.863 -1.047 1 97.69 117 VAL A O 1
ATOM 942 N N . GLY A 1 118 ? 9.258 -5.512 -1.638 1 98.12 118 GLY A N 1
ATOM 943 C CA . GLY A 1 118 ? 10.047 -4.309 -1.836 1 98.12 118 GLY A CA 1
ATOM 944 C C . GLY A 1 118 ? 9.242 -3.031 -1.694 1 98.12 118 GLY A C 1
ATOM 945 O O . GLY A 1 118 ? 8.016 -3.059 -1.737 1 98.12 118 GLY A O 1
ATOM 946 N N . VAL A 1 119 ? 9.914 -1.996 -1.438 1 98.88 119 VAL A N 1
ATOM 947 C CA . VAL A 1 119 ? 9.312 -0.667 -1.426 1 98.88 119 VAL A CA 1
ATOM 948 C C . VAL A 1 119 ? 10.117 0.275 -2.316 1 98.88 119 VAL A C 1
ATOM 950 O O . VAL A 1 119 ? 11.336 0.368 -2.188 1 98.88 119 VAL A O 1
ATOM 953 N N . LEU A 1 120 ? 9.422 0.879 -3.24 1 98.88 120 LEU A N 1
ATOM 954 C CA . LEU A 1 120 ? 9.977 1.907 -4.109 1 98.88 120 LEU A CA 1
ATOM 955 C C . LEU A 1 120 ? 9.609 3.301 -3.615 1 98.88 120 LEU A C 1
ATOM 957 O O . LEU A 1 120 ? 8.43 3.592 -3.398 1 98.88 120 LEU A O 1
ATOM 961 N N . VAL A 1 121 ? 10.586 4.129 -3.447 1 98.94 121 VAL A N 1
ATOM 962 C CA . VAL A 1 121 ? 10.359 5.512 -3.043 1 98.94 121 VAL A CA 1
ATOM 963 C C . VAL A 1 121 ? 10.922 6.457 -4.102 1 98.94 121 VAL A C 1
ATOM 965 O O . VAL A 1 121 ? 12.078 6.32 -4.516 1 98.94 121 VAL A O 1
ATOM 968 N N . LYS A 1 122 ? 10.023 7.34 -4.48 1 98.81 122 LYS A N 1
ATOM 969 C CA . LYS A 1 122 ? 10.43 8.328 -5.473 1 98.81 122 LYS A CA 1
ATOM 970 C C . LYS A 1 122 ? 11.75 8.977 -5.086 1 98.81 122 LYS A C 1
ATOM 972 O O . LYS A 1 122 ? 11.961 9.328 -3.924 1 98.81 122 LYS A O 1
ATOM 977 N N . GLU A 1 123 ? 12.617 9.188 -6.07 1 98.5 123 GLU A N 1
ATOM 978 C CA . GLU A 1 123 ? 13.984 9.664 -5.84 1 98.5 123 GLU A CA 1
ATOM 979 C C . GLU A 1 123 ? 13.992 10.938 -5 1 98.5 123 GLU A C 1
ATOM 981 O O . GLU A 1 123 ? 14.844 11.102 -4.125 1 98.5 123 GLU A O 1
ATOM 986 N N . GLU A 1 124 ? 13.102 11.859 -5.203 1 98.5 124 GLU A N 1
ATOM 987 C CA . GLU A 1 124 ? 13.031 13.141 -4.512 1 98.5 124 GLU A CA 1
ATOM 988 C C . GLU A 1 124 ? 12.734 12.953 -3.027 1 98.5 124 GLU A C 1
ATOM 990 O O . GLU A 1 124 ? 12.898 13.883 -2.232 1 98.5 124 GLU A O 1
ATOM 995 N N . LEU A 1 125 ? 12.289 11.695 -2.662 1 98.75 125 LEU A N 1
ATOM 996 C CA . LEU A 1 125 ? 11.781 11.516 -1.308 1 98.75 125 LEU A CA 1
ATOM 997 C C . LEU A 1 125 ? 12.578 10.453 -0.56 1 98.75 125 LEU A C 1
ATOM 999 O O . LEU A 1 125 ? 12.305 10.172 0.608 1 98.75 125 LEU A O 1
ATOM 1003 N N . TRP A 1 126 ? 13.562 9.805 -1.171 1 98.06 126 TRP A N 1
ATOM 1004 C CA . TRP A 1 126 ? 14.219 8.656 -0.555 1 98.06 126 TRP A CA 1
ATOM 1005 C C . TRP A 1 126 ? 14.867 9.039 0.771 1 98.06 126 TRP A C 1
ATOM 1007 O O . TRP A 1 126 ? 14.953 8.219 1.687 1 98.06 126 TRP A O 1
ATOM 1017 N N . GLU A 1 127 ? 15.273 10.32 0.967 1 98.44 127 GLU A N 1
ATOM 1018 C CA . GLU A 1 127 ? 15.922 10.766 2.195 1 98.44 127 GLU A CA 1
ATOM 1019 C C . GLU A 1 127 ? 14.93 10.859 3.35 1 98.44 127 GLU A C 1
ATOM 1021 O O . GLU A 1 127 ? 15.328 10.977 4.508 1 98.44 127 GLU A O 1
ATOM 1026 N N . LYS A 1 128 ? 13.641 10.852 3.064 1 98.81 128 LYS A N 1
ATOM 1027 C CA . LYS A 1 128 ? 12.617 10.867 4.109 1 98.81 128 LYS A CA 1
ATOM 1028 C C . LYS A 1 128 ? 12.469 9.492 4.754 1 98.81 128 LYS A C 1
ATOM 1030 O O . LYS A 1 128 ? 11.797 9.359 5.777 1 98.81 128 LYS A O 1
ATOM 1035 N N . VAL A 1 129 ? 13.109 8.43 4.141 1 98.88 129 VAL A N 1
ATOM 1036 C CA . VAL A 1 129 ? 13.117 7.105 4.75 1 98.88 129 VAL A CA 1
ATOM 1037 C C . VAL A 1 129 ? 14.055 7.098 5.961 1 98.88 129 VAL A C 1
ATOM 1039 O O . VAL A 1 129 ? 15.25 7.352 5.824 1 98.88 129 VAL A O 1
ATOM 1042 N N . VAL A 1 130 ? 13.5 6.797 7.109 1 98.81 130 VAL A N 1
ATOM 1043 C CA . VAL A 1 130 ? 14.305 6.895 8.32 1 98.81 130 VAL A CA 1
ATOM 1044 C C . VAL A 1 130 ? 14.469 5.512 8.945 1 98.81 130 VAL A C 1
ATOM 1046 O O . VAL A 1 130 ? 15.289 5.328 9.852 1 98.81 130 VAL A O 1
ATOM 1049 N N . GLU A 1 131 ? 13.727 4.562 8.508 1 98.88 131 GLU A N 1
ATOM 1050 C CA . GLU A 1 131 ? 13.836 3.199 9.016 1 98.88 131 GLU A CA 1
ATOM 1051 C C . GLU A 1 131 ? 13.453 2.18 7.949 1 98.88 131 GLU A C 1
ATOM 1053 O O . GLU A 1 131 ? 12.484 2.381 7.211 1 98.88 131 GLU A O 1
ATOM 1058 N N . VAL A 1 132 ? 14.25 1.132 7.789 1 98.88 132 VAL A N 1
ATOM 1059 C CA . VAL A 1 132 ? 13.961 -0.026 6.945 1 98.88 132 VAL A CA 1
ATOM 1060 C C . VAL A 1 132 ? 14.078 -1.306 7.77 1 98.88 132 VAL A C 1
ATOM 1062 O O . VAL A 1 132 ? 15.148 -1.601 8.32 1 98.88 132 VAL A O 1
ATOM 1065 N N . ARG A 1 133 ? 12.977 -2.02 7.855 1 98.75 133 ARG A N 1
ATOM 1066 C CA . ARG A 1 133 ? 12.961 -3.303 8.555 1 98.75 133 ARG A CA 1
ATOM 1067 C C . ARG A 1 133 ? 12.602 -4.441 7.605 1 98.75 133 ARG A C 1
ATOM 1069 O O . ARG A 1 133 ? 11.484 -4.492 7.086 1 98.75 133 ARG A O 1
ATOM 1076 N N . ARG A 1 134 ? 13.547 -5.312 7.418 1 98.31 134 ARG A N 1
ATOM 1077 C CA . ARG A 1 134 ? 13.352 -6.488 6.582 1 98.31 134 ARG A CA 1
ATOM 1078 C C . ARG A 1 134 ? 13.141 -7.738 7.43 1 98.31 134 ARG A C 1
ATOM 1080 O O . ARG A 1 134 ? 14.086 -8.477 7.703 1 98.31 134 ARG A O 1
ATOM 1087 N N . ARG A 1 135 ? 11.945 -8.016 7.781 1 97.75 135 ARG A N 1
ATOM 1088 C CA . ARG A 1 135 ? 11.688 -9.156 8.648 1 97.75 135 ARG A CA 1
ATOM 1089 C C . ARG A 1 135 ? 11.992 -10.469 7.934 1 97.75 135 ARG A C 1
ATOM 1091 O O . ARG A 1 135 ? 12.711 -11.32 8.469 1 97.75 135 ARG A O 1
ATOM 1098 N N . ASN A 1 136 ? 11.5 -10.797 6.789 1 96.25 136 ASN A N 1
ATOM 1099 C CA . ASN A 1 136 ? 11.742 -11.914 5.887 1 96.25 136 ASN A CA 1
ATOM 1100 C C . ASN A 1 136 ? 11.289 -11.602 4.465 1 96.25 136 ASN A C 1
ATOM 1102 O O . ASN A 1 136 ? 11.016 -10.438 4.137 1 96.25 136 ASN A O 1
ATOM 1106 N N . ASP A 1 137 ? 11.234 -12.531 3.615 1 96.38 137 ASP A N 1
ATOM 1107 C CA . ASP A 1 137 ? 10.914 -12.297 2.211 1 96.38 137 ASP A CA 1
ATOM 1108 C C . ASP A 1 137 ? 9.422 -12.039 2.023 1 96.38 137 ASP A C 1
ATOM 1110 O O . ASP A 1 137 ? 8.961 -11.797 0.905 1 96.38 137 ASP A O 1
ATOM 1114 N N . ARG A 1 138 ? 8.719 -12.023 3.105 1 95.94 138 ARG A N 1
ATOM 1115 C CA . ARG A 1 138 ? 7.27 -11.867 3.031 1 95.94 138 ARG A CA 1
ATOM 1116 C C . ARG A 1 138 ? 6.82 -10.578 3.701 1 95.94 138 ARG A C 1
ATOM 1118 O O . ARG A 1 138 ? 5.691 -10.125 3.502 1 95.94 138 ARG A O 1
ATOM 1125 N N . VAL A 1 139 ? 7.672 -10.016 4.523 1 97.81 139 VAL A N 1
ATOM 1126 C CA . VAL A 1 139 ? 7.254 -8.844 5.289 1 97.81 139 VAL A CA 1
ATOM 1127 C C . VAL A 1 139 ? 8.406 -7.844 5.379 1 97.81 139 VAL A C 1
ATOM 1129 O O . VAL A 1 139 ? 9.492 -8.188 5.844 1 97.81 139 VAL A O 1
ATOM 1132 N N . MET A 1 140 ? 8.164 -6.66 5.023 1 98.44 140 MET A N 1
ATOM 1133 C CA . MET A 1 140 ? 9.094 -5.555 5.258 1 98.44 140 MET A CA 1
ATOM 1134 C C . MET A 1 140 ? 8.336 -4.285 5.645 1 98.44 140 MET A C 1
ATOM 1136 O O . MET A 1 140 ? 7.164 -4.125 5.297 1 98.44 140 MET A O 1
ATOM 1140 N N . THR A 1 141 ? 8.969 -3.438 6.406 1 98.88 141 THR A N 1
ATOM 1141 C CA . THR A 1 141 ? 8.406 -2.174 6.867 1 98.88 141 THR A CA 1
ATOM 1142 C C . THR A 1 141 ? 9.359 -1.019 6.578 1 98.88 141 THR A C 1
ATOM 1144 O O . THR A 1 141 ? 10.57 -1.136 6.797 1 98.88 141 THR A O 1
ATOM 1147 N N . ILE A 1 142 ? 8.852 0.025 6.098 1 98.88 142 ILE A N 1
ATOM 1148 C CA . ILE A 1 142 ? 9.594 1.266 5.914 1 98.88 142 ILE A CA 1
ATOM 1149 C C . ILE A 1 142 ? 8.867 2.412 6.617 1 98.88 142 ILE A C 1
ATOM 1151 O O . ILE A 1 142 ? 7.641 2.502 6.566 1 98.88 142 ILE A O 1
ATOM 1155 N N . VAL A 1 143 ? 9.656 3.279 7.27 1 98.94 143 VAL A N 1
ATOM 1156 C CA . VAL A 1 143 ? 9.109 4.477 7.898 1 98.94 143 VAL A CA 1
ATOM 1157 C C . VAL A 1 143 ? 9.664 5.723 7.207 1 98.94 143 VAL A C 1
ATOM 1159 O O . VAL A 1 143 ? 10.875 5.844 7.016 1 98.94 143 VAL A O 1
ATOM 1162 N N . MET A 1 144 ? 8.789 6.59 6.836 1 98.88 144 MET A N 1
ATOM 1163 C CA . MET A 1 144 ? 9.148 7.879 6.25 1 98.88 144 MET A CA 1
ATOM 1164 C C . MET A 1 144 ? 8.734 9.023 7.168 1 98.88 144 MET A C 1
ATOM 1166 O O . MET A 1 144 ? 7.629 9.031 7.703 1 98.88 144 MET A O 1
ATOM 1170 N N . ALA A 1 145 ? 9.656 9.914 7.344 1 98.69 145 ALA A N 1
ATOM 1171 C CA . ALA A 1 145 ? 9.391 11.094 8.164 1 98.69 145 ALA A CA 1
ATOM 1172 C C . ALA A 1 145 ? 9.461 12.367 7.336 1 98.69 145 ALA A C 1
ATOM 1174 O O . ALA A 1 145 ? 10.492 12.664 6.723 1 98.69 145 ALA A O 1
ATOM 1175 N N . PHE A 1 146 ? 8.336 13.055 7.348 1 97.31 146 PHE A N 1
ATOM 1176 C CA . PHE A 1 146 ? 8.266 14.383 6.746 1 97.31 146 PHE A CA 1
ATOM 1177 C C . PHE A 1 146 ? 8.312 15.469 7.816 1 97.31 146 PHE A C 1
ATOM 1179 O O . PHE A 1 146 ? 8.789 15.227 8.93 1 97.31 146 PHE A O 1
ATOM 1186 N N . GLU A 1 147 ? 8.031 16.703 7.484 1 93.69 147 GLU A N 1
ATOM 1187 C CA . GLU A 1 147 ? 8.117 17.766 8.461 1 93.69 147 GLU A CA 1
ATOM 1188 C C . GLU A 1 147 ? 7.09 17.594 9.578 1 93.69 147 GLU A C 1
ATOM 1190 O O . GLU A 1 147 ? 7.434 17.641 10.758 1 93.69 147 GLU A O 1
ATOM 1195 N N . GLU A 1 148 ? 5.855 17.266 9.195 1 95 148 GLU A N 1
ATOM 1196 C CA . GLU A 1 148 ? 4.789 17.156 10.188 1 95 148 GLU A CA 1
ATOM 1197 C C . GLU A 1 148 ? 4.066 15.812 10.062 1 95 148 GLU A C 1
ATOM 1199 O O . GLU A 1 148 ? 3.053 15.586 10.727 1 95 148 GLU A O 1
ATOM 1204 N N . GLU A 1 149 ? 4.586 14.961 9.234 1 97.19 149 GLU A N 1
ATOM 1205 C CA . GLU A 1 149 ? 3.932 13.68 8.977 1 97.19 149 GLU A CA 1
ATOM 1206 C C . GLU A 1 149 ? 4.914 12.516 9.125 1 97.19 149 GLU A C 1
ATOM 1208 O O . GLU A 1 149 ? 6.086 12.641 8.758 1 97.19 149 GLU A O 1
ATOM 1213 N N . VAL A 1 150 ? 4.422 11.453 9.672 1 98.56 150 VAL A N 1
ATOM 1214 C CA . VAL A 1 150 ? 5.145 10.188 9.672 1 98.56 150 VAL A CA 1
ATOM 1215 C C . VAL A 1 150 ? 4.293 9.102 9.023 1 98.56 150 VAL A C 1
ATOM 1217 O O . VAL A 1 150 ? 3.119 8.938 9.359 1 98.56 150 VAL A O 1
ATOM 1220 N N . MET A 1 151 ? 4.895 8.453 8.094 1 98.81 151 MET A N 1
ATOM 1221 C CA . MET A 1 151 ? 4.211 7.371 7.395 1 98.81 151 MET A CA 1
ATOM 1222 C C . MET A 1 151 ? 4.961 6.055 7.57 1 98.81 151 MET A C 1
ATOM 1224 O O . MET A 1 151 ? 6.168 5.98 7.32 1 98.81 151 MET A O 1
ATOM 1228 N N . ARG A 1 152 ? 4.258 5.098 8.055 1 98.94 152 ARG A N 1
ATOM 1229 C CA . ARG A 1 152 ? 4.785 3.738 8.133 1 98.94 152 ARG A CA 1
ATOM 1230 C C . ARG A 1 152 ? 4.125 2.834 7.098 1 98.94 152 ARG A C 1
ATOM 1232 O O . ARG A 1 152 ? 2.896 2.738 7.047 1 98.94 152 ARG A O 1
ATOM 1239 N N . LEU A 1 153 ? 4.938 2.176 6.25 1 98.94 153 LEU A N 1
ATOM 1240 C CA . LEU A 1 153 ? 4.473 1.245 5.23 1 98.94 153 LEU A CA 1
ATOM 1241 C C . LEU A 1 153 ? 4.816 -0.192 5.602 1 98.94 153 LEU A C 1
ATOM 1243 O O . LEU A 1 153 ? 5.977 -0.501 5.895 1 98.94 153 LEU A O 1
ATOM 1247 N N . ILE A 1 154 ? 3.828 -1.019 5.645 1 98.88 154 ILE A N 1
ATOM 1248 C CA . ILE A 1 154 ? 4.027 -2.443 5.887 1 98.88 154 ILE A CA 1
ATOM 1249 C C . ILE A 1 154 ? 3.652 -3.234 4.633 1 98.88 154 ILE A C 1
ATOM 1251 O O . ILE A 1 154 ? 2.5 -3.205 4.199 1 98.88 154 ILE A O 1
ATOM 1255 N N . CYS A 1 155 ? 4.629 -3.859 4.055 1 98.69 155 CYS A N 1
ATOM 1256 C CA . CYS A 1 155 ? 4.461 -4.629 2.828 1 98.69 155 CYS A CA 1
ATOM 1257 C C . CYS A 1 155 ? 4.469 -6.125 3.121 1 98.69 155 CYS A C 1
ATOM 1259 O O . CYS A 1 155 ? 5.445 -6.656 3.652 1 98.69 155 CYS A O 1
ATOM 1261 N N . VAL A 1 156 ? 3.361 -6.828 2.742 1 97.94 156 VAL A N 1
ATOM 1262 C CA . VAL A 1 156 ? 3.193 -8.219 3.133 1 97.94 156 VAL A CA 1
ATOM 1263 C C . VAL A 1 156 ? 2.842 -9.062 1.907 1 97.94 156 VAL A C 1
ATOM 1265 O O . VAL A 1 156 ? 1.948 -8.703 1.136 1 97.94 156 VAL A O 1
ATOM 1268 N N . TYR A 1 157 ? 3.578 -10.109 1.716 1 96.12 157 TYR A N 1
ATOM 1269 C CA . TYR A 1 157 ? 3.316 -11.141 0.719 1 96.12 157 TYR A CA 1
ATOM 1270 C C . TYR A 1 157 ? 2.971 -12.469 1.384 1 96.12 157 TYR A C 1
ATOM 1272 O O . TYR A 1 157 ? 3.854 -13.164 1.886 1 96.12 157 TYR A O 1
ATOM 1280 N N . ALA A 1 158 ? 1.63 -12.867 1.392 1 92.94 158 ALA A N 1
ATOM 1281 C CA . ALA A 1 158 ? 1.175 -14.078 2.064 1 92.94 158 ALA A CA 1
ATOM 1282 C C . ALA A 1 158 ? 0.131 -14.812 1.229 1 92.94 158 ALA A C 1
ATOM 1284 O O . ALA A 1 158 ? -1.014 -14.977 1.657 1 92.94 158 ALA A O 1
ATOM 1285 N N . PRO A 1 159 ? 0.532 -15.273 0.063 1 85.19 159 PRO A N 1
ATOM 1286 C CA . PRO A 1 159 ? -0.432 -16 -0.763 1 85.19 159 PRO A CA 1
ATOM 1287 C C . PRO A 1 159 ? -0.834 -17.344 -0.152 1 85.19 159 PRO A C 1
ATOM 1289 O O . PRO A 1 159 ? -0.122 -17.875 0.704 1 85.19 159 PRO A O 1
ATOM 1292 N N . GLN A 1 160 ? -2.133 -17.781 -0.279 1 66.38 160 GLN A N 1
ATOM 1293 C CA . GLN A 1 160 ? -2.566 -19.062 0.247 1 66.38 160 GLN A CA 1
ATOM 1294 C C . GLN 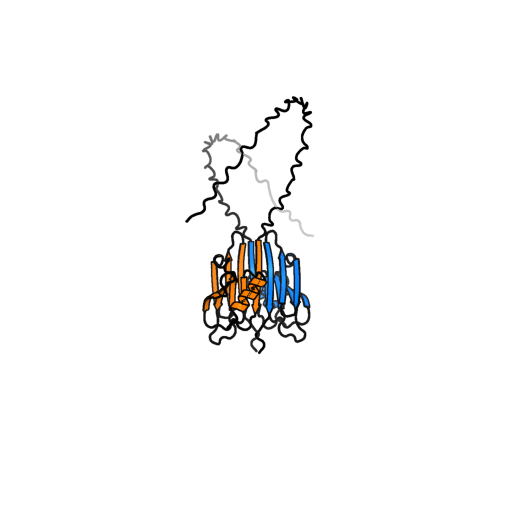A 1 160 ? -1.711 -20.203 -0.305 1 66.38 160 GLN A C 1
ATOM 1296 O O . GLN A 1 160 ? -1.371 -20.203 -1.489 1 66.38 160 GLN A O 1
ATOM 1301 N N . ARG A 1 161 ? -0.764 -20.688 0.416 1 52.94 161 ARG A N 1
ATOM 1302 C CA . ARG A 1 161 ? -0.075 -21.891 -0.041 1 52.94 161 ARG A CA 1
ATOM 1303 C C . ARG A 1 161 ? -1.044 -23.062 -0.165 1 52.94 161 ARG A C 1
ATOM 1305 O O . ARG A 1 161 ? -1.94 -23.219 0.666 1 52.94 161 ARG A O 1
ATOM 1312 N N . GLY A 1 162 ? -1.513 -23.375 -1.381 1 39.03 162 GLY A N 1
ATOM 1313 C CA . GLY A 1 162 ? -1.967 -24.75 -1.513 1 39.03 162 GLY A CA 1
ATOM 1314 C C . GLY A 1 162 ? -1.04 -25.75 -0.849 1 39.03 162 GLY A C 1
ATOM 1315 O O . GLY A 1 162 ? 0.121 -25.438 -0.573 1 39.03 162 GLY A O 1
ATOM 1316 N N . MET B 1 1 ? -42.75 -14.195 75.25 1 24.83 1 MET B N 1
ATOM 1317 C CA . MET B 1 1 ? -42.562 -13.57 76.562 1 24.83 1 MET B CA 1
ATOM 1318 C C . MET B 1 1 ? -41.156 -12.945 76.688 1 24.83 1 MET B C 1
ATOM 1320 O O . MET B 1 1 ? -40.156 -13.656 76.75 1 24.83 1 MET B O 1
ATOM 1324 N N . ALA B 1 2 ? -41.031 -11.664 76 1 25.7 2 ALA B N 1
ATOM 1325 C CA . ALA B 1 2 ? -39.938 -10.922 75.375 1 25.7 2 ALA B CA 1
ATOM 1326 C C . ALA B 1 2 ? -39.062 -10.242 76.375 1 25.7 2 ALA B C 1
ATOM 1328 O O . ALA B 1 2 ? -39.531 -9.492 77.25 1 25.7 2 ALA B O 1
ATOM 1329 N N . VAL B 1 3 ? -37.938 -10.852 76.812 1 26.36 3 VAL B N 1
ATOM 1330 C CA . VAL B 1 3 ? -37.062 -10.641 77.938 1 26.36 3 VAL B CA 1
ATOM 1331 C C . VAL B 1 3 ? -36.25 -9.359 77.75 1 26.36 3 VAL B C 1
ATOM 1333 O O . VAL B 1 3 ? -35.312 -9.336 76.938 1 26.36 3 VAL B O 1
ATOM 1336 N N . THR B 1 4 ? -36.844 -8.102 77.625 1 25.86 4 THR B N 1
ATOM 1337 C CA . THR B 1 4 ? -36.188 -6.879 77.125 1 25.86 4 THR B CA 1
ATOM 1338 C C . THR B 1 4 ? -35.344 -6.258 78.25 1 25.86 4 THR B C 1
ATOM 1340 O O . THR B 1 4 ? -35.875 -5.789 79.25 1 25.86 4 THR B O 1
ATOM 1343 N N . THR B 1 5 ? -34.125 -6.895 78.562 1 25.89 5 THR B N 1
ATOM 1344 C CA . THR B 1 5 ? -33.312 -6.555 79.688 1 25.89 5 THR B CA 1
ATOM 1345 C C . THR B 1 5 ? -32.719 -5.152 79.562 1 25.89 5 THR B C 1
ATOM 1347 O O . THR B 1 5 ? -32.031 -4.859 78.562 1 25.89 5 THR B O 1
ATOM 1350 N N . LYS B 1 6 ? -33.312 -4.113 80.125 1 26.77 6 LYS B N 1
ATOM 1351 C CA . LYS B 1 6 ? -33.156 -2.668 80 1 26.77 6 LYS B CA 1
ATOM 1352 C C . LYS B 1 6 ? -31.891 -2.211 80.75 1 26.77 6 LYS B C 1
ATOM 1354 O O . LYS B 1 6 ? -31.859 -2.236 82 1 26.77 6 LYS B O 1
ATOM 1359 N N . HIS B 1 7 ? -30.656 -2.756 80.438 1 26.67 7 HIS B N 1
ATOM 1360 C CA . HIS B 1 7 ? -29.562 -2.449 81.375 1 26.67 7 HIS B CA 1
ATOM 1361 C C . HIS B 1 7 ? -29.25 -0.956 81.375 1 26.67 7 HIS B C 1
ATOM 1363 O O . HIS B 1 7 ? -29.328 -0.297 80.312 1 26.67 7 HIS B O 1
ATOM 1369 N N . GLY B 1 8 ? -29.406 -0.193 82.438 1 23.88 8 GLY B N 1
ATOM 1370 C CA . GLY B 1 8 ? -29.375 1.183 82.938 1 23.88 8 GLY B CA 1
ATOM 1371 C C . GLY B 1 8 ? -27.984 1.783 82.938 1 23.88 8 GLY B C 1
ATOM 1372 O O . GLY B 1 8 ? -27.109 1.355 83.688 1 23.88 8 GLY B O 1
ATOM 1373 N N . HIS B 1 9 ? -27.344 2.037 81.688 1 24.72 9 HIS B N 1
ATOM 1374 C CA . HIS B 1 9 ? -25.953 2.424 81.562 1 24.72 9 HIS B CA 1
ATOM 1375 C C . HIS B 1 9 ? -25.641 3.729 82.25 1 24.72 9 HIS B C 1
ATOM 1377 O O . HIS B 1 9 ? -26.484 4.637 82.312 1 24.72 9 HIS B O 1
ATOM 1383 N N . GLN B 1 10 ? -24.766 3.688 83.312 1 25.19 10 GLN B N 1
ATOM 1384 C CA . GLN B 1 10 ? -24.328 4.637 84.312 1 25.19 10 GLN B CA 1
ATOM 1385 C C . GLN B 1 10 ? -23.656 5.852 83.688 1 25.19 10 GLN B C 1
ATOM 1387 O O . GLN B 1 10 ? -22.938 5.727 82.688 1 25.19 10 GLN B O 1
ATOM 1392 N N . PRO B 1 11 ? -24.031 7.109 84 1 24.02 11 PRO B N 1
ATOM 1393 C CA . PRO B 1 11 ? -23.734 8.445 83.5 1 24.02 11 PRO B CA 1
ATOM 1394 C C . PRO B 1 11 ? -22.297 8.883 83.75 1 24.02 11 PRO B C 1
ATOM 1396 O O . PRO B 1 11 ? -21.812 8.82 84.875 1 24.02 11 PRO B O 1
ATOM 1399 N N . ALA B 1 12 ? -21.328 8.562 82.875 1 25.42 12 ALA B N 1
ATOM 1400 C CA . ALA B 1 12 ? -19.906 8.859 83 1 25.42 12 ALA B CA 1
ATOM 1401 C C . ALA B 1 12 ? -19.672 10.344 83.25 1 25.42 12 ALA B C 1
ATOM 1403 O O . ALA B 1 12 ? -20.344 11.203 82.688 1 25.42 12 ALA B O 1
ATOM 1404 N N . GLN B 1 13 ? -19.188 10.664 84.438 1 23.09 13 GLN B N 1
ATOM 1405 C CA . GLN B 1 13 ? -18.844 11.93 85.125 1 23.09 13 GLN B CA 1
ATOM 1406 C C . GLN B 1 13 ? -17.766 12.672 84.312 1 23.09 13 GLN B C 1
ATOM 1408 O O . GLN B 1 13 ? -16.703 12.125 84.062 1 23.09 13 GLN B O 1
ATOM 1413 N N . ARG B 1 14 ? -18.109 13.656 83.5 1 24.12 14 ARG B N 1
ATOM 1414 C CA . ARG B 1 14 ? -17.375 14.531 82.625 1 24.12 14 ARG B CA 1
ATOM 1415 C C . ARG B 1 14 ? -16.391 15.414 83.375 1 24.12 14 ARG B C 1
ATOM 1417 O O . ARG B 1 14 ? -16.797 16.312 84.125 1 24.12 14 ARG B O 1
ATOM 1424 N N . LEU B 1 15 ? -15.367 14.852 84.062 1 22.8 15 LEU B N 1
ATOM 1425 C CA . LEU B 1 15 ? -14.438 15.688 84.812 1 22.8 15 LEU B CA 1
ATOM 1426 C C . LEU B 1 15 ? -13.781 16.719 83.938 1 22.8 15 LEU B C 1
ATOM 1428 O O . LEU B 1 15 ? -13.094 16.375 82.938 1 22.8 15 LEU B O 1
ATOM 1432 N N . GLY B 1 16 ? -14.289 17.953 83.75 1 21.7 16 GLY B N 1
ATOM 1433 C CA . GLY B 1 16 ? -13.984 19.125 82.938 1 21.7 16 GLY B CA 1
ATOM 1434 C C . GLY B 1 16 ? -12.656 19.766 83.312 1 21.7 16 GLY B C 1
ATOM 1435 O O . GLY B 1 16 ? -12.531 20.469 84.312 1 21.7 16 GLY B O 1
ATOM 1436 N N . TRP B 1 17 ? -11.453 19.031 83.375 1 24.16 17 TRP B N 1
ATOM 1437 C CA . TRP B 1 17 ? -10.25 19.75 83.812 1 24.16 17 TRP B CA 1
ATOM 1438 C C . TRP B 1 17 ? -9.898 20.859 82.812 1 24.16 17 TRP B C 1
ATOM 1440 O O . TRP B 1 17 ? -9.82 20.625 81.625 1 24.16 17 TRP B O 1
ATOM 1450 N N . ALA B 1 18 ? -10.219 22.094 83.125 1 24.56 18 ALA B N 1
ATOM 1451 C CA . ALA B 1 18 ? -10.062 23.344 82.375 1 24.56 18 ALA B CA 1
ATOM 1452 C C . ALA B 1 18 ? -8.594 23.703 82.25 1 24.56 18 ALA B C 1
ATOM 1454 O O . ALA B 1 18 ? -7.891 23.938 83.25 1 24.56 18 ALA B O 1
ATOM 1455 N N . ALA B 1 19 ? -7.773 22.969 81.5 1 25.61 19 ALA B N 1
ATOM 1456 C CA . ALA B 1 19 ? -6.355 23.297 81.438 1 25.61 19 ALA B CA 1
ATOM 1457 C C . ALA B 1 19 ? -6.156 24.734 80.938 1 25.61 19 ALA B C 1
ATOM 1459 O O . ALA B 1 19 ? -6.93 25.219 80.125 1 25.61 19 ALA B O 1
ATOM 1460 N N . PRO B 1 20 ? -5.262 25.547 81.625 1 26.25 20 PRO B N 1
ATOM 1461 C CA . PRO B 1 20 ? -4.969 26.969 81.5 1 26.25 20 PRO B CA 1
ATOM 1462 C C . PRO B 1 20 ? -4.359 27.297 80.125 1 26.25 20 PRO B C 1
ATOM 1464 O O . PRO B 1 20 ? -3.699 26.438 79.5 1 26.25 20 PRO B O 1
ATOM 1467 N N . ALA B 1 21 ? -4.914 28.281 79.375 1 25.28 21 ALA B N 1
ATOM 1468 C CA . ALA B 1 21 ? -4.695 28.797 78 1 25.28 21 ALA B CA 1
ATOM 1469 C C . ALA B 1 21 ? -3.314 29.438 77.875 1 25.28 21 ALA B C 1
ATOM 1471 O O . ALA B 1 21 ? -3.055 30.5 78.5 1 25.28 21 ALA B O 1
ATOM 1472 N N . TYR B 1 22 ? -2.186 28.719 78.125 1 26.27 22 TYR B N 1
ATOM 1473 C CA . TYR B 1 22 ? -0.918 29.422 77.938 1 26.27 22 TYR B CA 1
ATOM 1474 C C . TYR B 1 22 ? -0.821 30.047 76.562 1 26.27 22 TYR B C 1
ATOM 1476 O O . TYR B 1 22 ? -1.023 29.375 75.562 1 26.27 22 TYR B O 1
ATOM 1484 N N . GLN B 1 23 ? -1.008 31.359 76.5 1 25.62 23 GLN B N 1
ATOM 1485 C CA . GLN B 1 23 ? -0.938 32.219 75.312 1 25.62 23 GLN B CA 1
ATOM 1486 C C . GLN B 1 23 ? 0.458 32.219 74.688 1 25.62 23 GLN B C 1
ATOM 1488 O O . GLN B 1 23 ? 1.418 32.688 75.312 1 25.62 23 GLN B O 1
ATOM 1493 N N . LYS B 1 24 ? 0.884 31.047 74.188 1 24.61 24 LYS B N 1
ATOM 1494 C CA . LYS B 1 24 ? 2.193 31.109 73.5 1 24.61 24 LYS B CA 1
ATOM 1495 C C . LYS B 1 24 ? 2.219 32.156 72.438 1 24.61 24 LYS B C 1
ATOM 1497 O O . LYS B 1 24 ? 1.363 32.188 71.562 1 24.61 24 LYS B O 1
ATOM 1502 N N . LYS B 1 25 ? 2.754 33.344 72.75 1 28.3 25 LYS B N 1
ATOM 1503 C CA . LYS B 1 25 ? 3.049 34.406 71.812 1 28.3 25 LYS B CA 1
ATOM 1504 C C . LYS B 1 25 ? 4.062 33.969 70.75 1 28.3 25 LYS B C 1
ATOM 1506 O O . LYS B 1 25 ? 5.219 33.688 71.062 1 28.3 25 LYS B O 1
ATOM 1511 N N . ASP B 1 26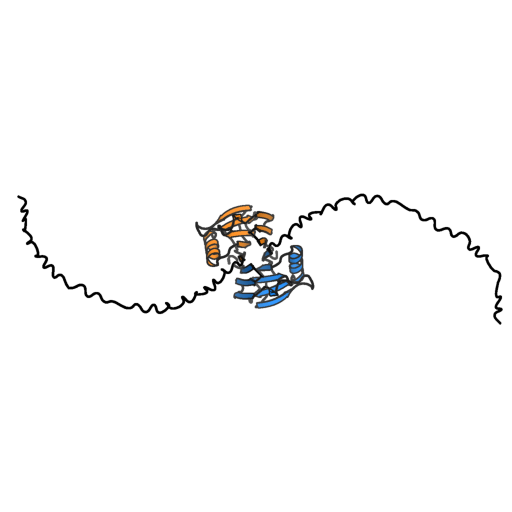 ? 3.803 32.938 69.938 1 25.78 26 ASP B N 1
ATOM 1512 C CA . ASP B 1 26 ? 4.781 32.531 68.938 1 25.78 26 ASP B CA 1
ATOM 1513 C C . ASP B 1 26 ? 5.059 33.656 67.938 1 25.78 26 ASP B C 1
ATOM 1515 O O . ASP B 1 26 ? 4.125 34.25 67.375 1 25.78 26 ASP B O 1
ATOM 1519 N N . GLY B 1 27 ? 6.07 34.531 68.25 1 28 27 GLY B N 1
ATOM 1520 C CA . GLY B 1 27 ? 6.617 35.469 67.25 1 28 27 GLY B CA 1
ATOM 1521 C C . GLY B 1 27 ? 6.969 34.844 65.938 1 28 27 GLY B C 1
ATOM 1522 O O . GLY B 1 27 ? 7.824 33.969 65.875 1 28 27 GLY B O 1
ATOM 1523 N N . ALA B 1 28 ? 5.961 34.594 65.125 1 29.81 28 ALA B N 1
ATOM 1524 C CA . ALA B 1 28 ? 6.055 34 63.75 1 29.81 28 ALA B CA 1
ATOM 1525 C C . ALA B 1 28 ? 7.055 34.781 62.906 1 29.81 28 ALA B C 1
ATOM 1527 O O . ALA B 1 28 ? 6.871 35.969 62.656 1 29.81 28 ALA B O 1
ATOM 1528 N N . ASN B 1 29 ? 8.336 34.594 63.188 1 30 29 ASN B N 1
ATOM 1529 C CA . ASN B 1 29 ? 9.25 35.094 62.156 1 30 29 ASN B CA 1
ATOM 1530 C C . ASN B 1 29 ? 8.875 34.594 60.781 1 30 29 ASN B C 1
ATOM 1532 O O . ASN B 1 29 ? 8.648 33.406 60.594 1 30 29 ASN B O 1
ATOM 1536 N N . ASN B 1 30 ? 8.164 35.375 60 1 29.92 30 ASN B N 1
ATOM 1537 C CA . ASN B 1 30 ? 7.727 35.188 58.625 1 29.92 30 ASN B CA 1
ATOM 1538 C C . ASN B 1 30 ? 8.898 34.812 57.719 1 29.92 30 ASN B C 1
ATOM 1540 O O . ASN B 1 30 ? 9.719 35.656 57.375 1 29.92 30 ASN B O 1
ATOM 1544 N N . HIS B 1 31 ? 9.664 33.781 58 1 41.75 31 HIS B N 1
ATOM 1545 C CA . HIS B 1 31 ? 10.617 33.469 56.938 1 41.75 31 HIS B CA 1
ATOM 1546 C C . HIS B 1 31 ? 9.914 33.312 55.594 1 41.75 31 HIS B C 1
ATOM 1548 O O . HIS B 1 31 ? 8.781 32.844 55.531 1 41.75 31 HIS B O 1
ATOM 1554 N N . PRO B 1 32 ? 10.32 34.156 54.594 1 41.66 32 PRO B N 1
ATOM 1555 C CA . PRO B 1 32 ? 9.68 34.031 53.281 1 41.66 32 PRO B CA 1
ATOM 1556 C C . PRO B 1 32 ? 9.672 32.594 52.781 1 41.66 32 PRO B C 1
ATOM 1558 O O . PRO B 1 32 ? 10.555 31.812 53.094 1 41.66 32 PRO B O 1
ATOM 1561 N N . GLY B 1 33 ? 8.5 31.969 52.719 1 39.5 33 GLY B N 1
ATOM 1562 C CA . GLY B 1 33 ? 8.305 30.625 52.219 1 39.5 33 GLY B CA 1
ATOM 1563 C C . GLY B 1 33 ? 9.102 30.344 50.969 1 39.5 33 GLY B C 1
ATOM 1564 O O . GLY B 1 33 ? 9.602 31.266 50.312 1 39.5 33 GLY B O 1
ATOM 1565 N N . PRO B 1 34 ? 9.773 29.188 51 1 45.03 34 PRO B N 1
ATOM 1566 C CA . PRO B 1 34 ? 10.562 28.875 49.812 1 45.03 34 PRO B CA 1
ATOM 1567 C C . PRO B 1 34 ? 9.852 29.234 48.5 1 45.03 34 PRO B C 1
ATOM 1569 O O . PRO B 1 34 ? 8.617 29.25 48.469 1 45.03 34 PRO B O 1
ATOM 1572 N N . ARG B 1 35 ? 10.438 30.109 47.688 1 49.16 35 ARG B N 1
ATOM 1573 C CA . ARG B 1 35 ? 9.953 30.406 46.344 1 49.16 35 ARG B CA 1
ATOM 1574 C C . ARG B 1 35 ? 9.539 29.141 45.594 1 49.16 35 ARG B C 1
ATOM 1576 O O . ARG B 1 35 ? 10.266 28.141 45.625 1 49.16 35 ARG B O 1
ATOM 1583 N N . ARG B 1 36 ? 8.242 28.922 45.469 1 47.62 36 ARG B N 1
ATOM 1584 C CA . ARG B 1 36 ? 7.762 27.859 44.625 1 47.62 36 ARG B CA 1
ATOM 1585 C C . ARG B 1 36 ? 8.539 27.844 43.281 1 47.62 36 ARG B C 1
ATOM 1587 O O . ARG B 1 36 ? 8.555 28.828 42.562 1 47.62 36 ARG B O 1
ATOM 1594 N N . ARG B 1 37 ? 9.578 27.062 43.25 1 47.44 37 ARG B N 1
ATOM 1595 C CA . ARG B 1 37 ? 10.125 26.797 41.938 1 47.44 37 ARG B CA 1
ATOM 1596 C C . ARG B 1 37 ? 9.016 26.5 40.906 1 47.44 37 ARG B C 1
ATOM 1598 O O . ARG B 1 37 ? 8.234 25.562 41.094 1 47.44 37 ARG B O 1
ATOM 1605 N N . ARG B 1 38 ? 8.57 27.547 40.188 1 48.16 38 ARG B N 1
ATOM 1606 C CA . ARG B 1 38 ? 7.754 27.25 39.031 1 48.16 38 ARG B CA 1
ATOM 1607 C C . ARG B 1 38 ? 8.297 26.031 38.281 1 48.16 38 ARG B C 1
ATOM 1609 O O . ARG B 1 38 ? 9.43 26.031 37.812 1 48.16 38 ARG B O 1
ATOM 1616 N N . LEU B 1 39 ? 7.891 24.891 38.688 1 46 39 LEU B N 1
ATOM 1617 C CA . LEU B 1 39 ? 8.125 23.781 37.75 1 46 39 LEU B CA 1
ATOM 1618 C C . LEU B 1 39 ? 7.789 24.188 36.312 1 46 39 LEU B C 1
ATOM 1620 O O . LEU B 1 39 ? 6.637 24.5 36 1 46 39 LEU B O 1
ATOM 1624 N N . HIS B 1 40 ? 8.711 24.875 35.625 1 46.5 40 HIS B N 1
ATOM 1625 C CA . HIS B 1 40 ? 8.539 24.875 34.188 1 46.5 40 HIS B CA 1
ATOM 1626 C C . HIS B 1 40 ? 8.164 23.484 33.688 1 46.5 40 HIS B C 1
ATOM 1628 O O . HIS B 1 40 ? 8.984 22.578 33.719 1 46.5 40 HIS B O 1
ATOM 1634 N N . HIS B 1 41 ? 6.973 23.031 33.844 1 45.84 41 HIS B N 1
ATOM 1635 C CA . HIS B 1 41 ? 6.582 21.922 33 1 45.84 41 HIS B CA 1
ATOM 1636 C C . HIS B 1 41 ? 6.953 22.188 31.547 1 45.84 41 HIS B C 1
ATOM 1638 O O . HIS B 1 41 ? 6.363 23.062 30.906 1 45.84 41 HIS B O 1
ATOM 1644 N N . ASP B 1 42 ? 8.18 22.172 31.156 1 47.97 42 ASP B N 1
ATOM 1645 C CA . ASP B 1 42 ? 8.359 21.984 29.719 1 47.97 42 ASP B CA 1
ATOM 1646 C C . ASP B 1 42 ? 7.254 21.109 29.125 1 47.97 42 ASP B C 1
ATOM 1648 O O . ASP B 1 42 ? 7.258 19.891 29.312 1 47.97 42 ASP B O 1
ATOM 1652 N N . GLY B 1 43 ? 6.055 21.422 29.25 1 48.16 43 GLY B N 1
ATOM 1653 C CA . GLY B 1 43 ? 5 20.688 28.562 1 48.16 43 GLY B CA 1
ATOM 1654 C C . GLY B 1 43 ? 5.41 20.188 27.188 1 48.16 43 GLY B C 1
ATOM 1655 O O . GLY B 1 43 ? 5.586 20.984 26.266 1 48.16 43 GLY B O 1
ATOM 1656 N N . VAL B 1 44 ? 6.195 19.203 27.062 1 54.81 44 VAL B N 1
ATOM 1657 C CA . VAL B 1 44 ? 6.402 18.562 25.766 1 54.81 44 VAL B CA 1
ATOM 1658 C C . VAL B 1 44 ? 5.129 18.656 24.922 1 54.81 44 VAL B C 1
ATOM 1660 O O . VAL B 1 44 ? 4.047 18.281 25.375 1 54.81 44 VAL B O 1
ATOM 1663 N N . LYS B 1 45 ? 4.965 19.766 24.203 1 57.59 45 LYS B N 1
ATOM 1664 C CA . LYS B 1 45 ? 3.857 19.828 23.25 1 57.59 45 LYS B CA 1
ATOM 1665 C C . LYS B 1 45 ? 3.582 18.469 22.625 1 57.59 45 LYS B C 1
ATOM 1667 O O . LYS B 1 45 ? 4.512 17.766 22.203 1 57.59 45 LYS B O 1
ATOM 1672 N N . PRO B 1 46 ? 2.436 17.922 22.875 1 61.22 46 PRO B N 1
ATOM 1673 C CA . PRO B 1 46 ? 2.133 16.625 22.234 1 61.22 46 PRO B CA 1
ATOM 1674 C C . PRO B 1 46 ? 2.566 16.578 20.781 1 61.22 46 PRO B C 1
ATOM 1676 O O . PRO B 1 46 ? 2.477 17.578 20.062 1 61.22 46 PRO B O 1
ATOM 1679 N N . ASP B 1 47 ? 3.461 15.719 20.5 1 63.47 47 ASP B N 1
ATOM 1680 C CA . ASP B 1 47 ? 3.859 15.438 19.125 1 63.47 47 ASP B CA 1
ATOM 1681 C C . ASP B 1 47 ? 2.646 15.406 18.188 1 63.47 47 ASP B C 1
ATOM 1683 O O . ASP B 1 47 ? 1.787 14.531 18.312 1 63.47 47 ASP B O 1
ATOM 1687 N N . ARG B 1 48 ? 2.217 16.625 17.719 1 78.25 48 ARG B N 1
ATOM 1688 C CA . ARG B 1 48 ? 1.037 16.875 16.891 1 78.25 48 ARG B CA 1
ATOM 1689 C C . ARG B 1 48 ? 1.252 16.375 15.469 1 78.25 48 ARG B C 1
ATOM 1691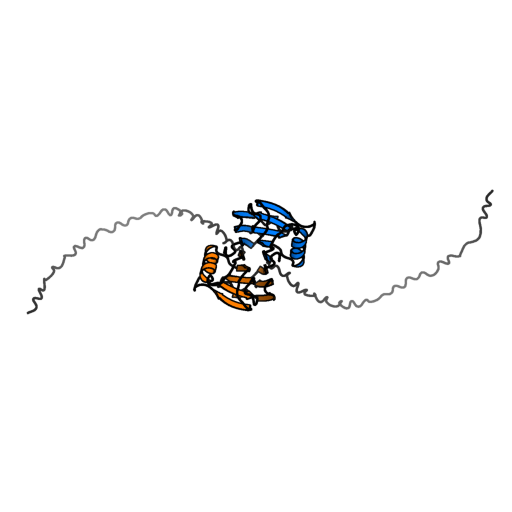 O O . ARG B 1 48 ? 0.522 16.766 14.555 1 78.25 48 ARG B O 1
ATOM 1698 N N . ARG B 1 49 ? 2.221 15.484 15.273 1 87 49 ARG B N 1
ATOM 1699 C CA . ARG B 1 49 ? 2.469 15.055 13.906 1 87 49 ARG B CA 1
ATOM 1700 C C . ARG B 1 49 ? 1.388 14.094 13.43 1 87 49 ARG B C 1
ATOM 1702 O O . ARG B 1 49 ? 0.866 13.297 14.211 1 87 49 ARG B O 1
ATOM 1709 N N . PHE B 1 50 ? 1.051 14.344 12.234 1 95.31 50 PHE B N 1
ATOM 1710 C CA . PHE B 1 50 ? 0.193 13.359 11.578 1 95.31 50 PHE B CA 1
ATOM 1711 C C . PHE B 1 50 ? 0.931 12.047 11.383 1 95.31 50 PHE B C 1
ATOM 1713 O O . PHE B 1 50 ? 2.025 12.016 10.82 1 95.31 50 PHE B O 1
ATOM 1720 N N . ARG B 1 51 ? 0.325 10.93 11.906 1 97.94 51 ARG B N 1
ATOM 1721 C CA . ARG B 1 51 ? 0.89 9.594 11.727 1 97.94 51 ARG B CA 1
ATOM 1722 C C . ARG B 1 51 ? -0.102 8.672 11.039 1 97.94 51 ARG B C 1
ATOM 1724 O O . ARG B 1 51 ? -1.287 8.656 11.375 1 97.94 51 ARG B O 1
ATOM 1731 N N . VAL B 1 52 ? 0.381 7.961 10.094 1 98.75 52 VAL B N 1
ATOM 1732 C CA . VAL B 1 52 ? -0.482 7.016 9.391 1 98.75 52 VAL B CA 1
ATOM 1733 C C . VAL B 1 52 ? 0.289 5.73 9.102 1 98.75 52 VAL B C 1
ATOM 1735 O O . VAL B 1 52 ? 1.471 5.773 8.75 1 98.75 52 VAL B O 1
ATOM 1738 N N . ARG B 1 53 ? -0.338 4.574 9.32 1 98.88 53 ARG B N 1
ATOM 1739 C CA . ARG B 1 53 ? 0.207 3.266 8.969 1 98.88 53 ARG B CA 1
ATOM 1740 C C . ARG B 1 53 ? -0.552 2.648 7.801 1 98.88 53 ARG B C 1
ATOM 1742 O O . ARG B 1 53 ? -1.751 2.381 7.902 1 98.88 53 ARG B O 1
ATOM 1749 N N . VAL B 1 54 ? 0.182 2.469 6.73 1 98.94 54 VAL B N 1
ATOM 1750 C CA . VAL B 1 54 ? -0.384 1.961 5.484 1 98.94 54 VAL B CA 1
ATOM 1751 C C . VAL B 1 54 ? 0.124 0.545 5.227 1 98.94 54 VAL B C 1
ATOM 1753 O O . VAL B 1 54 ? 1.332 0.297 5.258 1 98.94 54 VAL B O 1
ATOM 1756 N N . GLY B 1 55 ? -0.807 -0.36 4.992 1 98.88 55 GLY B N 1
ATOM 1757 C CA . GLY B 1 55 ? -0.459 -1.733 4.66 1 98.88 55 GLY B CA 1
ATOM 1758 C C . GLY B 1 55 ? -0.669 -2.064 3.195 1 98.88 55 GLY B C 1
ATOM 1759 O O . GLY B 1 55 ? -1.554 -1.502 2.547 1 98.88 55 GLY B O 1
ATOM 1760 N N . SER B 1 56 ? 0.111 -2.891 2.631 1 98.81 56 SER B N 1
ATOM 1761 C CA . SER B 1 56 ? -0.054 -3.596 1.362 1 98.81 56 SER B CA 1
ATOM 1762 C C . SER B 1 56 ? 0.055 -5.105 1.55 1 98.81 56 SER B C 1
ATOM 1764 O O . SER B 1 56 ? 1.064 -5.602 2.055 1 98.81 56 SER B O 1
ATOM 1766 N N . TRP B 1 57 ? -0.981 -5.824 1.139 1 98.06 57 TRP B N 1
ATOM 1767 C CA . TRP B 1 57 ? -1.05 -7.238 1.493 1 98.06 57 TRP B CA 1
ATOM 1768 C C . TRP B 1 57 ? -1.587 -8.062 0.33 1 98.06 57 TRP B C 1
ATOM 1770 O O . TRP B 1 57 ? -2.748 -7.918 -0.062 1 98.06 57 TRP B O 1
ATOM 1780 N N . ASN B 1 58 ? -0.784 -8.891 -0.292 1 96.31 58 ASN B N 1
ATOM 1781 C CA . ASN B 1 58 ? -1.314 -10.008 -1.073 1 96.31 58 ASN B CA 1
ATOM 1782 C C . ASN B 1 58 ? -1.788 -11.148 -0.175 1 96.31 58 ASN B C 1
ATOM 1784 O O . ASN B 1 58 ? -0.972 -11.883 0.385 1 96.31 58 ASN B O 1
ATOM 1788 N N . VAL B 1 59 ? -3.094 -11.328 -0.106 1 94.56 59 VAL B N 1
ATOM 1789 C CA . VAL B 1 59 ? -3.641 -12.188 0.939 1 94.56 59 VAL B CA 1
ATOM 1790 C C . VAL B 1 59 ? -3.914 -13.578 0.373 1 94.56 59 VAL B C 1
ATOM 1792 O O . VAL B 1 59 ? -4.184 -14.516 1.123 1 94.56 59 VAL B O 1
ATOM 1795 N N . GLY B 1 60 ? -3.85 -13.758 -0.902 1 91.12 60 GLY B N 1
ATOM 1796 C CA . GLY B 1 60 ? -4.184 -15.016 -1.539 1 91.12 60 GLY B CA 1
ATOM 1797 C C . GLY B 1 60 ? -5.676 -15.227 -1.701 1 91.12 60 GLY B C 1
ATOM 1798 O O . GLY B 1 60 ? -6.141 -15.594 -2.783 1 91.12 60 GLY B O 1
ATOM 1799 N N . SER B 1 61 ? -6.434 -15.086 -0.65 1 91.81 61 SER B N 1
ATOM 1800 C CA . SER B 1 61 ? -7.891 -15.125 -0.636 1 91.81 61 SER B CA 1
ATOM 1801 C C . SER B 1 61 ? -8.445 -14.555 0.667 1 91.81 61 SER B C 1
ATOM 1803 O O . SER B 1 61 ? -7.949 -14.875 1.749 1 91.81 61 SER B O 1
ATOM 1805 N N . MET B 1 62 ? -9.453 -13.805 0.553 1 90.62 62 MET B N 1
ATOM 1806 C CA . MET B 1 62 ? -10.133 -13.258 1.727 1 90.62 62 MET B CA 1
ATOM 1807 C C . MET B 1 62 ? -11.242 -14.188 2.195 1 90.62 62 MET B C 1
ATOM 1809 O O . MET B 1 62 ? -11.836 -13.969 3.254 1 90.62 62 MET B O 1
ATOM 1813 N N . ARG B 1 63 ? -11.461 -15.164 1.43 1 88.75 63 ARG B N 1
ATOM 1814 C CA . ARG B 1 63 ? -12.586 -16.047 1.755 1 88.75 63 ARG B CA 1
ATOM 1815 C C . ARG B 1 63 ? -12.398 -16.688 3.125 1 88.75 63 ARG B C 1
ATOM 1817 O O . ARG B 1 63 ? -11.422 -17.406 3.352 1 88.75 63 ARG B O 1
ATOM 1824 N N . GLY B 1 64 ? -13.336 -16.375 4.02 1 90.38 64 GLY B N 1
ATOM 1825 C CA . GLY B 1 64 ? -13.328 -16.969 5.344 1 90.38 64 GLY B CA 1
ATOM 1826 C C . GLY B 1 64 ? -12.281 -16.375 6.266 1 90.38 64 GLY B C 1
ATOM 1827 O O . GLY B 1 64 ? -12.07 -16.875 7.375 1 90.38 64 GLY B O 1
ATOM 1828 N N . LYS B 1 65 ? -11.625 -15.344 5.871 1 92.31 65 LYS B N 1
ATOM 1829 C CA . LYS B 1 65 ? -10.5 -14.82 6.652 1 92.31 65 LYS B CA 1
ATOM 1830 C C . LYS B 1 65 ? -10.773 -13.391 7.109 1 92.31 65 LYS B C 1
ATOM 1832 O O . LYS B 1 65 ? -9.852 -12.695 7.559 1 92.31 65 LYS B O 1
ATOM 1837 N N . GLY B 1 66 ? -11.93 -12.969 6.977 1 94.62 66 GLY B N 1
ATOM 1838 C CA . GLY B 1 66 ? -12.234 -11.578 7.258 1 94.62 66 GLY B CA 1
ATOM 1839 C C . GLY B 1 66 ? -11.883 -11.164 8.672 1 94.62 66 GLY B C 1
ATOM 1840 O O . GLY B 1 66 ? -11.258 -10.125 8.883 1 94.62 66 GLY B O 1
ATOM 1841 N N . VAL B 1 67 ? -12.297 -11.938 9.617 1 96.38 67 VAL B N 1
ATOM 1842 C CA . VAL B 1 67 ? -12.047 -11.625 11.023 1 96.38 67 VAL B CA 1
ATOM 1843 C C . VAL B 1 67 ? -10.547 -11.672 11.305 1 96.38 67 VAL B C 1
ATOM 1845 O O . VAL B 1 67 ? -9.992 -10.758 11.922 1 96.38 67 VAL B O 1
ATOM 1848 N N . GLU B 1 68 ? -9.953 -12.711 10.859 1 96.38 68 GLU B N 1
ATOM 1849 C CA . GLU B 1 68 ? -8.523 -12.891 11.086 1 96.38 68 GLU B CA 1
ATOM 1850 C C . GLU B 1 68 ? -7.715 -11.75 10.477 1 96.38 68 GLU B C 1
ATOM 1852 O O . GLU B 1 68 ? -6.793 -11.234 11.109 1 96.38 68 GLU B O 1
ATOM 1857 N N . ILE B 1 69 ? -8.078 -11.398 9.328 1 96.94 69 ILE B N 1
ATOM 1858 C CA . ILE B 1 69 ? -7.359 -10.336 8.633 1 96.94 69 ILE B CA 1
ATOM 1859 C C . ILE B 1 69 ? -7.516 -9.023 9.391 1 96.94 69 ILE B C 1
ATOM 1861 O O . ILE B 1 69 ? -6.535 -8.312 9.625 1 96.94 69 ILE B O 1
ATOM 1865 N N . CYS B 1 70 ? -8.695 -8.703 9.781 1 98.44 70 CYS B N 1
ATOM 1866 C CA . CYS B 1 70 ? -8.922 -7.48 10.547 1 98.44 70 CYS B CA 1
ATOM 1867 C C . CYS B 1 70 ? -8.156 -7.5 11.859 1 98.44 70 CYS B C 1
ATOM 1869 O O . CYS B 1 70 ? -7.59 -6.484 12.273 1 98.44 70 CYS B O 1
ATOM 1871 N N . GLU B 1 71 ? -8.172 -8.648 12.5 1 98.5 71 GLU B N 1
ATOM 1872 C CA . GLU B 1 71 ? -7.43 -8.766 13.75 1 98.5 71 GLU B CA 1
ATOM 1873 C C . GLU B 1 71 ? -5.938 -8.523 13.539 1 98.5 71 GLU B C 1
ATOM 1875 O O . GLU B 1 71 ? -5.297 -7.824 14.328 1 98.5 71 GLU B O 1
ATOM 1880 N N . GLU B 1 72 ? -5.406 -9.094 12.562 1 97.81 72 GLU B N 1
ATOM 1881 C CA . GLU B 1 72 ? -3.994 -8.898 12.25 1 97.81 72 GLU B CA 1
ATOM 1882 C C . GLU B 1 72 ? -3.688 -7.43 11.969 1 97.81 72 GLU B C 1
ATOM 1884 O O . GLU B 1 72 ? -2.689 -6.895 12.453 1 97.81 72 GLU B O 1
ATOM 1889 N N . LEU B 1 73 ? -4.547 -6.773 11.195 1 98.56 73 LEU B N 1
ATOM 1890 C CA . LEU B 1 73 ? -4.367 -5.359 10.891 1 98.56 73 LEU B CA 1
ATOM 1891 C C . LEU B 1 73 ? -4.43 -4.512 12.156 1 98.56 73 LEU B C 1
ATOM 1893 O O . LEU B 1 73 ? -3.625 -3.596 12.336 1 98.56 73 LEU B O 1
ATOM 1897 N N . ARG B 1 74 ? -5.387 -4.789 12.992 1 98.75 74 ARG B N 1
ATOM 1898 C CA . ARG B 1 74 ? -5.508 -4.055 14.25 1 98.75 74 ARG B CA 1
ATOM 1899 C C . ARG B 1 74 ? -4.273 -4.258 15.117 1 98.75 74 ARG B C 1
ATOM 1901 O O . ARG B 1 74 ? -3.762 -3.305 15.719 1 98.75 74 ARG B O 1
ATOM 1908 N N . ASN B 1 75 ? -3.824 -5.473 15.195 1 98.25 75 ASN B N 1
ATOM 1909 C CA . ASN B 1 75 ? -2.648 -5.781 16 1 98.25 75 ASN B CA 1
ATOM 1910 C C . ASN B 1 75 ? -1.421 -5.016 15.516 1 98.25 75 ASN B C 1
ATOM 1912 O O . ASN B 1 75 ? -0.554 -4.652 16.312 1 98.25 75 ASN B O 1
ATOM 1916 N N . ARG B 1 76 ? -1.387 -4.75 14.305 1 97.94 76 ARG B N 1
ATOM 1917 C CA . ARG B 1 76 ? -0.259 -4.023 13.727 1 97.94 76 ARG B CA 1
ATOM 1918 C C . ARG B 1 76 ? -0.564 -2.535 13.609 1 97.94 76 ARG B C 1
ATOM 1920 O O . ARG B 1 76 ? 0.222 -1.777 13.039 1 97.94 76 ARG B O 1
ATOM 1927 N N . ARG B 1 77 ? -1.725 -2.16 14.062 1 98.5 77 ARG B N 1
ATOM 1928 C CA . ARG B 1 77 ? -2.17 -0.772 14.125 1 98.5 77 ARG B CA 1
ATOM 1929 C C . ARG B 1 77 ? -2.221 -0.148 12.734 1 98.5 77 ARG B C 1
ATOM 1931 O O . ARG B 1 77 ? -1.865 1.02 12.562 1 98.5 77 ARG B O 1
ATOM 1938 N N . VAL B 1 78 ? -2.562 -0.931 11.781 1 98.88 78 VAL B N 1
ATOM 1939 C CA . VAL B 1 78 ? -2.684 -0.448 10.414 1 98.88 78 VAL B CA 1
ATOM 1940 C C . VAL B 1 78 ? -3.947 0.397 10.266 1 98.88 78 VAL B C 1
ATOM 1942 O O . VAL B 1 78 ? -5.02 0.006 10.734 1 98.88 78 VAL B O 1
ATOM 1945 N N . ASP B 1 79 ? -3.787 1.57 9.633 1 98.94 79 ASP B N 1
ATOM 1946 C CA . ASP B 1 79 ? -4.91 2.486 9.453 1 98.94 79 ASP B CA 1
ATOM 1947 C C . ASP B 1 79 ? -5.652 2.199 8.148 1 98.94 79 ASP B C 1
ATOM 1949 O O . ASP B 1 79 ? -6.875 2.312 8.086 1 98.94 79 ASP B O 1
ATOM 1953 N N . VAL B 1 80 ? -4.977 1.879 7.117 1 98.94 80 VAL B N 1
ATOM 1954 C CA . VAL B 1 80 ? -5.504 1.584 5.789 1 98.94 80 VAL B CA 1
ATOM 1955 C C . VAL B 1 80 ? -4.633 0.525 5.113 1 98.94 80 VAL B C 1
ATOM 1957 O O . VAL B 1 80 ? -3.41 0.525 5.27 1 98.94 80 VAL B O 1
ATOM 1960 N N . CYS B 1 81 ? -5.277 -0.428 4.348 1 98.94 81 CYS B N 1
ATOM 1961 C CA . CYS B 1 81 ? -4.527 -1.528 3.754 1 98.94 81 CYS B CA 1
ATOM 1962 C C . CYS B 1 81 ? -5.043 -1.847 2.355 1 98.94 81 CYS B C 1
ATOM 1964 O O . CYS B 1 81 ? -6.23 -2.115 2.174 1 98.94 81 CYS B O 1
ATOM 1966 N N . CYS B 1 82 ? -4.129 -1.757 1.377 1 98.88 82 CYS B N 1
ATOM 1967 C CA . CYS B 1 82 ? -4.422 -2.307 0.059 1 98.88 82 CYS B CA 1
ATOM 1968 C C . CYS B 1 82 ? -4.297 -3.826 0.062 1 98.88 82 CYS B C 1
ATOM 1970 O O . CYS B 1 82 ? -3.336 -4.375 0.604 1 98.88 82 CYS B O 1
ATOM 1972 N N . VAL B 1 83 ? -5.266 -4.465 -0.537 1 97.69 83 VAL B N 1
ATOM 1973 C CA . VAL B 1 83 ? -5.254 -5.922 -0.586 1 97.69 83 VAL B CA 1
ATOM 1974 C C . VAL B 1 83 ? -5.34 -6.391 -2.037 1 97.69 83 VAL B C 1
ATOM 1976 O O . VAL B 1 83 ? -6.117 -5.848 -2.826 1 97.69 83 VAL B O 1
ATOM 1979 N N . GLN B 1 84 ? -4.516 -7.309 -2.4 1 96.19 84 GLN B N 1
ATOM 1980 C CA . GLN B 1 84 ? -4.594 -8.008 -3.682 1 96.19 84 GLN B CA 1
ATOM 1981 C C . GLN B 1 84 ? -4.996 -9.469 -3.492 1 96.19 84 GLN B C 1
ATOM 1983 O O . GLN B 1 84 ? -4.848 -10.016 -2.402 1 96.19 84 GLN B O 1
ATOM 1988 N N . GLU B 1 85 ? -5.508 -10.094 -4.562 1 93.06 85 GLU B N 1
ATOM 1989 C CA . GLU B 1 85 ? -6.035 -11.453 -4.574 1 93.06 85 GLU B CA 1
ATOM 1990 C C . GLU B 1 85 ? -7.152 -11.625 -3.547 1 93.06 85 GLU B C 1
ATOM 1992 O O . GLU B 1 85 ? -7.113 -12.539 -2.725 1 93.06 85 GLU B O 1
ATOM 1997 N N . MET B 1 86 ? -8.156 -10.859 -3.619 1 89.75 86 MET B N 1
ATOM 1998 C CA . MET B 1 86 ? -9.336 -10.867 -2.762 1 89.75 86 MET B CA 1
ATOM 1999 C C . MET B 1 86 ? -10.109 -12.172 -2.914 1 89.75 86 MET B C 1
ATOM 2001 O O . MET B 1 86 ? -10.609 -12.719 -1.931 1 89.75 86 MET B O 1
ATOM 2005 N N . SER B 1 87 ? -10.227 -12.648 -4.145 1 90.81 87 SER B N 1
ATOM 2006 C CA . SER B 1 87 ? -10.953 -13.859 -4.52 1 90.81 87 SER B CA 1
ATOM 2007 C C . SER B 1 87 ? -12.438 -13.734 -4.215 1 90.81 87 SER B C 1
ATOM 2009 O O . SER B 1 87 ? -13.07 -14.688 -3.752 1 90.81 87 SER B O 1
ATOM 2011 N N . TRP B 1 88 ? -12.953 -12.547 -4.258 1 91.81 88 TRP B N 1
ATOM 2012 C CA . TRP B 1 88 ? -14.383 -12.25 -4.184 1 91.81 88 TRP B CA 1
ATOM 2013 C C . TRP B 1 88 ? -14.914 -11.766 -5.527 1 91.81 88 TRP B C 1
ATOM 2015 O O . TRP B 1 88 ? -14.203 -11.086 -6.273 1 91.81 88 TRP B O 1
ATOM 2025 N N . ARG B 1 89 ? -16.125 -12.117 -5.781 1 92.12 89 ARG B N 1
ATOM 2026 C CA . ARG B 1 89 ? -16.734 -11.695 -7.035 1 92.12 89 ARG B CA 1
ATOM 2027 C C . ARG B 1 89 ? -17.375 -10.312 -6.898 1 92.12 89 ARG B C 1
ATOM 2029 O O . ARG B 1 89 ? -17.672 -9.875 -5.789 1 92.12 89 ARG B O 1
ATOM 2036 N N . GLY B 1 90 ? -17.531 -9.625 -8.078 1 93.94 90 GLY B N 1
ATOM 2037 C CA . GLY B 1 90 ? -18.25 -8.367 -8.125 1 93.94 90 GLY B CA 1
ATOM 2038 C C . GLY B 1 90 ? -17.531 -7.23 -7.434 1 93.94 90 GLY B C 1
ATOM 2039 O O . GLY B 1 90 ? -16.297 -7.172 -7.449 1 93.94 90 GLY B O 1
ATOM 2040 N N . GLU B 1 91 ? -18.219 -6.219 -7.098 1 96.81 91 GLU B N 1
ATOM 2041 C CA . GLU B 1 91 ? -17.688 -5.039 -6.418 1 96.81 91 GLU B CA 1
ATOM 2042 C C . GLU B 1 91 ? -18.641 -4.555 -5.332 1 96.81 91 GLU B C 1
ATOM 2044 O O . GLU B 1 91 ? -19.828 -4.887 -5.348 1 96.81 91 GLU B O 1
ATOM 2049 N N . GLY B 1 92 ? -18.125 -3.885 -4.348 1 96.88 92 GLY B N 1
ATOM 2050 C CA . GLY B 1 92 ? -18.953 -3.357 -3.281 1 96.88 92 GLY B CA 1
ATOM 2051 C C . GLY B 1 92 ? -18.156 -2.795 -2.119 1 96.88 92 GLY B C 1
ATOM 2052 O O . GLY B 1 92 ? -16.969 -2.496 -2.26 1 96.88 92 GLY B O 1
ATOM 2053 N N . ALA B 1 93 ? -18.906 -2.492 -1.09 1 98.31 93 ALA B N 1
ATOM 2054 C CA . ALA B 1 93 ? -18.344 -2.043 0.185 1 98.31 93 ALA B CA 1
ATOM 2055 C C . ALA B 1 93 ? -19.062 -2.715 1.357 1 98.31 93 ALA B C 1
ATOM 2057 O O . ALA B 1 93 ? -20.281 -2.9 1.332 1 98.31 93 ALA B O 1
ATOM 2058 N N . ARG B 1 94 ? -18.25 -3.129 2.33 1 97 94 ARG B N 1
ATOM 2059 C CA . ARG B 1 94 ? -18.859 -3.725 3.516 1 97 94 ARG B CA 1
ATOM 2060 C C . ARG B 1 94 ? -17.953 -3.59 4.727 1 97 94 ARG B C 1
ATOM 2062 O O . ARG B 1 94 ? -16.734 -3.443 4.578 1 97 94 ARG B O 1
ATOM 2069 N N . MET B 1 95 ? -18.578 -3.594 5.863 1 98.12 95 MET B N 1
ATOM 2070 C CA . MET B 1 95 ? -17.828 -3.635 7.109 1 98.12 95 MET B CA 1
ATOM 2071 C C . MET B 1 95 ? -17.328 -5.051 7.398 1 98.12 95 MET B C 1
ATOM 2073 O O . MET B 1 95 ? -18.094 -6.012 7.281 1 98.12 95 MET B O 1
ATOM 2077 N N . MET B 1 96 ? -16.062 -5.156 7.738 1 97.81 96 MET B N 1
ATOM 2078 C CA . MET B 1 96 ? -15.438 -6.438 8.047 1 97.81 96 MET B CA 1
ATOM 2079 C C . MET B 1 96 ? -14.961 -6.473 9.5 1 97.81 96 MET B C 1
ATOM 2081 O O . MET B 1 96 ? -14.648 -5.43 10.078 1 97.81 96 MET B O 1
ATOM 2085 N N . GLY B 1 97 ? -14.875 -7.75 10.008 1 97.62 97 GLY B N 1
ATOM 2086 C CA . GLY B 1 97 ? -14.336 -7.91 11.344 1 97.62 97 GLY B CA 1
ATOM 2087 C C . GLY B 1 97 ? -15.391 -7.801 12.43 1 97.62 97 GLY B C 1
ATOM 2088 O O . GLY B 1 97 ? -16.594 -7.82 12.148 1 97.62 97 GLY B O 1
ATOM 2089 N N . VAL B 1 98 ? -14.891 -7.688 13.656 1 97.5 98 VAL B N 1
ATOM 2090 C CA . VAL B 1 98 ? -15.781 -7.656 14.812 1 97.5 98 VAL B CA 1
ATOM 2091 C C . VAL B 1 98 ? -15.875 -6.23 15.352 1 97.5 98 VAL B C 1
ATOM 2093 O O . VAL B 1 98 ? -14.969 -5.418 15.148 1 97.5 98 VAL B O 1
ATOM 2096 N N . GLU B 1 99 ? -16.969 -5.988 16.062 1 96.56 99 GLU B N 1
ATOM 2097 C CA . GLU B 1 99 ? -17.203 -4.664 16.625 1 96.56 99 GLU B CA 1
ATOM 2098 C C . GLU B 1 99 ? -16 -4.191 17.438 1 96.56 99 GLU B C 1
ATOM 2100 O O . GLU B 1 99 ? -15.438 -4.957 18.219 1 96.56 99 GLU B O 1
ATOM 2105 N N . GLY B 1 100 ? -15.594 -3.008 17.234 1 96.44 100 GLY B N 1
ATOM 2106 C CA . GLY B 1 100 ? -14.469 -2.412 17.938 1 96.44 100 GLY B CA 1
ATOM 2107 C C . GLY B 1 100 ? -13.141 -2.662 17.25 1 96.44 100 GLY B C 1
ATOM 2108 O O . GLY B 1 100 ? -12.125 -2.049 17.609 1 96.44 100 GLY B O 1
ATOM 2109 N N . ARG B 1 101 ? -13.141 -3.564 16.281 1 98.25 101 ARG B N 1
ATOM 2110 C CA . ARG B 1 101 ? -11.914 -3.898 15.57 1 98.25 101 ARG B CA 1
ATOM 2111 C C . ARG B 1 101 ? -12.172 -4.047 14.07 1 98.25 101 ARG B C 1
ATOM 2113 O O . ARG B 1 101 ? -11.508 -4.84 13.398 1 98.25 101 ARG B O 1
ATOM 2120 N N . ARG B 1 102 ? -13.078 -3.324 13.516 1 98.62 102 ARG B N 1
ATOM 2121 C CA . ARG B 1 102 ? -13.57 -3.508 12.156 1 98.62 102 ARG B CA 1
ATOM 2122 C C . ARG B 1 102 ? -12.781 -2.66 11.164 1 98.62 102 ARG B C 1
ATOM 2124 O O . ARG B 1 102 ? -12.133 -1.684 11.555 1 98.62 102 ARG B O 1
ATOM 2131 N N . TYR B 1 103 ? -12.82 -3.078 10.016 1 98.88 103 TYR B N 1
ATOM 2132 C CA . TYR B 1 103 ? -12.414 -2.312 8.836 1 98.88 103 TYR B CA 1
ATOM 2133 C C . TYR B 1 103 ? -13.539 -2.246 7.816 1 98.88 103 TYR B C 1
ATOM 2135 O O . TYR B 1 103 ? -14.305 -3.199 7.664 1 98.88 103 TYR B O 1
ATOM 2143 N N . LYS B 1 104 ? -13.695 -1.116 7.164 1 98.81 104 LYS B N 1
ATOM 2144 C CA . LYS B 1 104 ? -14.539 -1.067 5.973 1 98.81 104 LYS B CA 1
ATOM 2145 C C . LYS B 1 104 ? -13.75 -1.463 4.727 1 98.81 104 LYS B C 1
ATOM 2147 O O . LYS B 1 104 ? -12.641 -0.968 4.504 1 98.81 104 LYS B O 1
ATOM 2152 N N . LEU B 1 105 ? -14.336 -2.348 3.982 1 98.56 105 LEU B N 1
ATOM 2153 C CA . LEU B 1 105 ? -13.727 -2.861 2.764 1 98.56 105 LEU B CA 1
ATOM 2154 C C . LEU B 1 105 ? -14.422 -2.311 1.526 1 98.56 105 LEU B C 1
ATOM 2156 O O . LEU B 1 105 ? -15.656 -2.307 1.455 1 98.56 105 LEU B O 1
ATOM 2160 N N . TRP B 1 106 ? -13.695 -1.771 0.604 1 98.69 106 TRP B N 1
ATOM 2161 C CA . TRP B 1 106 ? -14.094 -1.604 -0.789 1 98.69 106 TRP B CA 1
ATOM 2162 C C . TRP B 1 106 ? -13.328 -2.562 -1.694 1 98.69 106 TRP B C 1
ATOM 2164 O O . TRP B 1 106 ? -12.109 -2.703 -1.569 1 98.69 106 TRP B O 1
ATOM 2174 N N . TRP B 1 107 ? -14.07 -3.295 -2.57 1 97.62 107 TRP B N 1
ATOM 2175 C CA . TRP B 1 107 ? -13.336 -4.242 -3.408 1 97.62 107 TRP B CA 1
ATOM 2176 C C . TRP B 1 107 ? -13.891 -4.246 -4.832 1 97.62 107 TRP B C 1
ATOM 2178 O O . TRP B 1 107 ? -14.977 -3.719 -5.086 1 97.62 107 TRP B O 1
ATOM 2188 N N . LYS B 1 108 ? -13.07 -4.695 -5.734 1 97.81 108 LYS B N 1
ATOM 2189 C CA . LYS B 1 108 ? -13.438 -5.074 -7.094 1 97.81 108 LYS B CA 1
ATOM 2190 C C . LYS B 1 108 ? -12.844 -6.43 -7.465 1 97.81 108 LYS B C 1
ATOM 2192 O O . LYS B 1 108 ? -11.625 -6.598 -7.473 1 97.81 108 LYS B O 1
ATOM 2197 N N . GLY B 1 109 ? -13.711 -7.375 -7.633 1 95.12 109 GLY B N 1
ATOM 2198 C CA . GLY B 1 109 ? -13.312 -8.711 -8.062 1 95.12 109 GLY B CA 1
ATOM 2199 C C . GLY B 1 109 ? -13.758 -9.031 -9.477 1 95.12 109 GLY B C 1
ATOM 2200 O O . GLY B 1 109 ? -14.266 -8.172 -10.188 1 95.12 109 GLY B O 1
ATOM 2201 N N . ASN B 1 110 ? -13.266 -10.227 -9.898 1 87.81 110 ASN B N 1
ATOM 2202 C CA . ASN B 1 110 ? -13.703 -10.711 -11.203 1 87.81 110 ASN B CA 1
ATOM 2203 C C . ASN B 1 110 ? -14.633 -11.914 -11.07 1 87.81 110 ASN B C 1
ATOM 2205 O O . ASN B 1 110 ? -15 -12.305 -9.961 1 87.81 110 ASN B O 1
ATOM 2209 N N . ASN B 1 111 ? -15.008 -12.406 -12.25 1 81.25 111 ASN B N 1
ATOM 2210 C CA . ASN B 1 111 ? -16.016 -13.461 -12.25 1 81.25 111 ASN B CA 1
ATOM 2211 C C . ASN B 1 111 ? -15.406 -14.82 -11.906 1 81.25 111 ASN B C 1
ATOM 2213 O O . ASN B 1 111 ? -16.109 -15.727 -11.453 1 81.25 111 ASN B O 1
ATOM 2217 N N . ASP B 1 112 ? -14.125 -14.984 -12.016 1 79.62 112 ASP B N 1
ATOM 2218 C CA . ASP B 1 112 ? -13.516 -16.297 -11.797 1 79.62 112 ASP B CA 1
ATOM 2219 C C . ASP B 1 112 ? -12.906 -16.391 -10.398 1 79.62 112 ASP B C 1
ATOM 2221 O O . ASP B 1 112 ? -12.328 -17.422 -10.039 1 79.62 112 ASP B O 1
ATOM 2225 N N . GLU B 1 113 ? -13.094 -15.398 -9.609 1 73.31 113 GLU B N 1
ATOM 2226 C CA . GLU B 1 113 ? -12.633 -15.344 -8.227 1 73.31 113 GLU B CA 1
ATOM 2227 C C . GLU B 1 113 ? -11.109 -15.469 -8.141 1 73.31 113 GLU B C 1
ATOM 2229 O O . GLU B 1 113 ? -10.586 -16.094 -7.219 1 73.31 113 GLU B O 1
ATOM 2234 N N . LEU B 1 114 ? -10.523 -15.219 -9.258 1 79.19 114 LEU B N 1
ATOM 2235 C CA . LEU B 1 114 ? -9.062 -15.141 -9.25 1 79.19 114 LEU B CA 1
ATOM 2236 C C . LEU B 1 114 ? -8.594 -13.688 -9.211 1 79.19 114 LEU B C 1
ATOM 2238 O O . LEU B 1 114 ? -9.141 -12.836 -9.906 1 79.19 114 LEU B O 1
ATOM 2242 N N . GLY B 1 115 ? -7.77 -13.352 -8.211 1 88.31 115 GLY B N 1
ATOM 2243 C CA . GLY B 1 115 ? -7.238 -12 -8.133 1 88.31 115 GLY B CA 1
ATOM 2244 C C . GLY B 1 115 ? -8.133 -11.055 -7.363 1 88.31 115 GLY B C 1
ATOM 2245 O O . GLY B 1 115 ? -8.555 -11.352 -6.246 1 88.31 115 GLY B O 1
ATOM 2246 N N . GLY B 1 116 ? -8.445 -9.867 -7.984 1 95.5 116 GLY B N 1
ATOM 2247 C CA . GLY B 1 116 ? -9.242 -8.852 -7.32 1 95.5 116 GLY B CA 1
ATOM 2248 C C . GLY B 1 116 ? -8.43 -7.941 -6.422 1 95.5 116 GLY B C 1
ATOM 2249 O O . GLY B 1 116 ? -7.414 -8.359 -5.859 1 95.5 116 GLY B O 1
ATOM 2250 N N . VAL B 1 117 ? -8.922 -6.758 -6.277 1 97.62 117 VAL B N 1
ATOM 2251 C CA . VAL B 1 117 ? -8.266 -5.75 -5.445 1 97.62 117 VAL B CA 1
ATOM 2252 C C . VAL B 1 117 ? -9.266 -5.184 -4.441 1 97.62 117 VAL B C 1
ATOM 2254 O O . VAL B 1 117 ? -10.477 -5.191 -4.684 1 97.62 117 VAL B O 1
ATOM 2257 N N . GLY B 1 118 ? -8.734 -4.762 -3.275 1 98.12 118 GLY B N 1
ATOM 2258 C CA . GLY B 1 118 ? -9.531 -4.137 -2.23 1 98.12 118 GLY B CA 1
ATOM 2259 C C . GLY B 1 118 ? -8.727 -3.203 -1.344 1 98.12 118 GLY B C 1
ATOM 2260 O O . GLY B 1 118 ? -7.496 -3.254 -1.335 1 98.12 118 GLY B O 1
ATOM 2261 N N . VAL B 1 119 ? -9.406 -2.348 -0.715 1 98.88 119 VAL B N 1
ATOM 2262 C CA . VAL B 1 119 ? -8.805 -1.479 0.293 1 98.88 119 VAL B CA 1
ATOM 2263 C C . VAL B 1 119 ? -9.609 -1.558 1.588 1 98.88 119 VAL B C 1
ATOM 2265 O O . VAL B 1 119 ? -10.828 -1.399 1.577 1 98.88 119 VAL B O 1
ATOM 2268 N N . LEU B 1 120 ? -8.906 -1.865 2.641 1 98.88 120 LEU B N 1
ATOM 2269 C CA . LEU B 1 120 ? -9.469 -1.871 3.988 1 98.88 120 LEU B CA 1
ATOM 2270 C C . LEU B 1 120 ? -9.102 -0.595 4.734 1 98.88 120 LEU B C 1
ATOM 2272 O O . LEU B 1 120 ? -7.922 -0.24 4.82 1 98.88 120 LEU B O 1
ATOM 2276 N N . VAL B 1 121 ? -10.086 0.053 5.258 1 98.94 121 VAL B N 1
ATOM 2277 C CA . VAL B 1 121 ? -9.867 1.255 6.055 1 98.94 121 VAL B CA 1
ATOM 2278 C C . VAL B 1 121 ? -10.43 1.056 7.461 1 98.94 121 VAL B C 1
ATOM 2280 O O . VAL B 1 121 ? -11.586 0.648 7.617 1 98.94 121 VAL B O 1
ATOM 2283 N N . LYS B 1 122 ? -9.523 1.341 8.375 1 98.81 122 LYS B N 1
ATOM 2284 C CA . LYS B 1 122 ? -9.938 1.218 9.773 1 98.81 122 LYS B CA 1
ATOM 2285 C C . LYS B 1 122 ? -11.258 1.934 10.023 1 98.81 122 LYS B C 1
ATOM 2287 O O . LYS B 1 122 ? -11.469 3.047 9.539 1 98.81 122 LYS B O 1
ATOM 2292 N N . GLU B 1 123 ? -12.133 1.32 10.82 1 98.5 123 GLU B N 1
ATOM 2293 C CA . GLU B 1 123 ? -13.492 1.803 11.031 1 98.5 123 GLU B CA 1
ATOM 2294 C C . GLU B 1 123 ? -13.5 3.266 11.461 1 98.5 123 GLU B C 1
ATOM 2296 O O . GLU B 1 123 ? -14.352 4.043 11.023 1 98.5 123 GLU B O 1
ATOM 2301 N N . GLU B 1 124 ? -12.617 3.697 12.289 1 98.5 124 GLU B N 1
ATOM 2302 C CA . GLU B 1 124 ? -12.547 5.055 12.828 1 98.5 124 GLU B CA 1
ATOM 2303 C C . GLU B 1 124 ? -12.242 6.066 11.727 1 98.5 124 GLU B C 1
ATOM 2305 O O . GLU B 1 124 ? -12.414 7.273 11.922 1 98.5 124 GLU B O 1
ATOM 2310 N N . LEU B 1 125 ? -11.797 5.535 10.523 1 98.75 125 LEU B N 1
ATOM 2311 C CA . LEU B 1 125 ? -11.289 6.457 9.508 1 98.75 125 LEU B CA 1
ATOM 2312 C C . LEU B 1 125 ? -12.094 6.34 8.219 1 98.75 125 LEU B C 1
ATOM 2314 O O . LEU B 1 125 ? -11.812 7.051 7.246 1 98.75 125 LEU B O 1
ATOM 2318 N N . TRP B 1 126 ? -13.07 5.457 8.117 1 98.12 126 TRP B N 1
ATOM 2319 C CA . TRP B 1 126 ? -13.727 5.188 6.844 1 98.12 126 TRP B CA 1
ATOM 2320 C C . TRP B 1 126 ? -14.375 6.449 6.285 1 98.12 126 TRP B C 1
ATOM 2322 O O . TRP B 1 126 ? -14.469 6.621 5.066 1 98.12 126 TRP B O 1
ATOM 2332 N N . GLU B 1 127 ? -14.781 7.426 7.133 1 98.5 127 GLU B N 1
ATOM 2333 C CA . GLU B 1 127 ? -15.438 8.648 6.684 1 98.5 127 GLU B CA 1
ATOM 2334 C C . GLU B 1 127 ? -14.445 9.586 6.008 1 98.5 127 GLU B C 1
ATOM 2336 O O . GLU B 1 127 ? -14.844 10.555 5.352 1 98.5 127 GLU B O 1
ATOM 2341 N N . LYS B 1 128 ? -13.156 9.375 6.18 1 98.81 128 LYS B N 1
ATOM 2342 C CA . LYS B 1 128 ? -12.133 10.188 5.52 1 98.81 128 LYS B CA 1
ATOM 2343 C C . LYS B 1 128 ? -11.977 9.789 4.055 1 98.81 128 LYS B C 1
ATOM 2345 O O . LYS B 1 128 ? -11.312 10.484 3.285 1 98.81 128 LYS B O 1
ATOM 2350 N N . VAL B 1 129 ? -12.625 8.641 3.641 1 98.88 129 VAL B N 1
ATOM 2351 C CA . VAL B 1 129 ? -12.633 8.25 2.234 1 98.88 129 VAL B CA 1
ATOM 2352 C C . VAL B 1 129 ? -13.57 9.164 1.45 1 98.88 129 VAL B C 1
ATOM 2354 O O . VAL B 1 129 ? -14.766 9.227 1.731 1 98.88 129 VAL B O 1
ATOM 2357 N N . VAL B 1 130 ? -13.016 9.852 0.473 1 98.81 130 VAL B N 1
ATOM 2358 C CA . VAL B 1 130 ? -13.82 10.844 -0.234 1 98.81 130 VAL B CA 1
ATOM 2359 C C . VAL B 1 130 ? -13.984 10.43 -1.694 1 98.81 130 VAL B C 1
ATOM 2361 O O . VAL B 1 130 ? -14.805 11 -2.42 1 98.81 130 VAL B O 1
ATOM 2364 N N . GLU B 1 131 ? -13.234 9.477 -2.127 1 98.88 131 GLU B N 1
ATOM 2365 C CA . GLU B 1 131 ? -13.336 8.992 -3.5 1 98.88 131 GLU B CA 1
ATOM 2366 C C . GLU B 1 131 ? -12.953 7.52 -3.59 1 98.88 131 GLU B C 1
ATOM 2368 O O . GLU B 1 131 ? -11.984 7.082 -2.957 1 98.88 131 GLU B O 1
ATOM 2373 N N . VAL B 1 132 ? -13.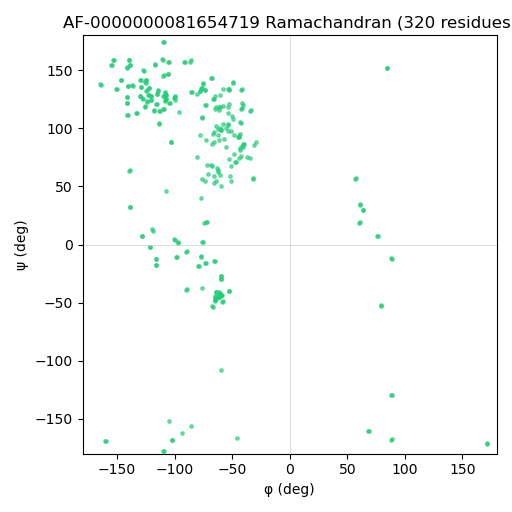75 6.715 -4.293 1 98.88 132 VAL B N 1
ATOM 2374 C CA . VAL B 1 132 ? -13.469 5.324 -4.629 1 98.88 132 VAL B CA 1
ATOM 2375 C C . VAL B 1 132 ? -13.586 5.125 -6.141 1 98.88 132 VAL B C 1
ATOM 2377 O O . VAL B 1 132 ? -14.648 5.352 -6.723 1 98.88 132 VAL B O 1
ATOM 2380 N N . ARG B 1 133 ? -12.469 4.742 -6.742 1 98.75 133 ARG B N 1
ATOM 2381 C CA . ARG B 1 133 ? -12.461 4.449 -8.172 1 98.75 133 ARG B CA 1
ATOM 2382 C C . ARG B 1 133 ? -12.094 2.992 -8.43 1 98.75 133 ARG B C 1
ATOM 2384 O O . ARG B 1 133 ? -10.977 2.562 -8.133 1 98.75 133 ARG B O 1
ATOM 2391 N N . ARG B 1 134 ? -13.031 2.289 -8.977 1 98.31 134 ARG B N 1
ATOM 2392 C CA . ARG B 1 134 ? -12.836 0.889 -9.344 1 98.31 134 ARG B CA 1
ATOM 2393 C C . ARG B 1 134 ? -12.617 0.738 -10.844 1 98.31 134 ARG B C 1
ATOM 2395 O O . ARG B 1 134 ? -13.562 0.469 -11.586 1 98.31 134 ARG B O 1
ATOM 2402 N N . ARG B 1 135 ? -11.422 0.838 -11.281 1 97.69 135 ARG B N 1
ATOM 2403 C CA . ARG B 1 135 ? -11.156 0.762 -12.711 1 97.69 135 ARG B CA 1
ATOM 2404 C C . ARG B 1 135 ? -11.469 -0.629 -13.258 1 97.69 135 ARG B C 1
ATOM 2406 O O . ARG B 1 135 ? -12.18 -0.768 -14.25 1 97.69 135 ARG B O 1
ATOM 2413 N N . ASN B 1 136 ? -10.977 -1.72 -12.758 1 96.19 136 ASN B N 1
ATOM 2414 C CA . ASN B 1 136 ? -11.219 -3.133 -13.023 1 96.19 136 ASN B CA 1
ATOM 2415 C C . ASN B 1 136 ? -10.766 -4.016 -11.867 1 96.19 136 ASN B C 1
ATOM 2417 O O . ASN B 1 136 ? -10.484 -3.516 -10.773 1 96.19 136 ASN B O 1
ATOM 2421 N N . ASP B 1 137 ? -10.711 -5.27 -12.039 1 96.25 137 ASP B N 1
ATOM 2422 C CA . ASP B 1 137 ? -10.391 -6.191 -10.953 1 96.25 137 ASP B CA 1
ATOM 2423 C C . ASP B 1 137 ? -8.898 -6.168 -10.633 1 96.25 137 ASP B C 1
ATOM 2425 O O . ASP B 1 137 ? -8.445 -6.867 -9.727 1 96.25 137 ASP B O 1
ATOM 2429 N N . ARG B 1 138 ? -8.195 -5.336 -11.32 1 95.81 138 ARG B N 1
ATOM 2430 C CA . ARG B 1 138 ? -6.746 -5.293 -11.148 1 95.81 138 ARG B CA 1
ATOM 2431 C C . ARG B 1 138 ? -6.297 -3.947 -10.594 1 95.81 138 ARG B C 1
ATOM 2433 O O . ARG B 1 138 ? -5.168 -3.811 -10.117 1 95.81 138 ARG B O 1
ATOM 2440 N N . VAL B 1 139 ? -7.156 -2.959 -10.703 1 97.81 139 VAL B N 1
ATOM 2441 C CA . VAL B 1 139 ? -6.738 -1.62 -10.305 1 97.81 139 VAL B CA 1
ATOM 2442 C C . VAL B 1 139 ? -7.891 -0.907 -9.602 1 97.81 139 VAL B C 1
ATOM 2444 O O . VAL B 1 139 ? -8.977 -0.771 -10.164 1 97.81 139 VAL B O 1
ATOM 2447 N N . MET B 1 140 ? -7.641 -0.411 -8.461 1 98.38 140 MET B N 1
ATOM 2448 C CA . MET B 1 140 ? -8.57 0.484 -7.773 1 98.38 140 MET B CA 1
ATOM 2449 C C . MET B 1 140 ? -7.816 1.597 -7.051 1 98.38 140 MET B C 1
ATOM 2451 O O . MET B 1 140 ? -6.645 1.438 -6.711 1 98.38 140 MET B O 1
ATOM 2455 N N . THR B 1 141 ? -8.461 2.721 -6.883 1 98.88 141 THR B N 1
ATOM 2456 C CA . THR B 1 141 ? -7.902 3.889 -6.211 1 98.88 141 THR B CA 1
ATOM 2457 C C . THR B 1 141 ? -8.859 4.41 -5.141 1 98.88 141 THR B C 1
ATOM 2459 O O . THR B 1 141 ? -10.07 4.5 -5.375 1 98.88 141 THR B O 1
ATOM 2462 N N . ILE B 1 142 ? -8.344 4.719 -4.031 1 98.88 142 ILE B N 1
ATOM 2463 C CA . ILE B 1 142 ? -9.094 5.383 -2.969 1 98.88 142 ILE B CA 1
ATOM 2464 C C . ILE B 1 142 ? -8.367 6.656 -2.543 1 98.88 142 ILE B C 1
ATOM 2466 O O . ILE B 1 142 ? -7.141 6.676 -2.441 1 98.88 142 ILE B O 1
ATOM 2470 N N . VAL B 1 143 ? -9.164 7.703 -2.303 1 98.94 143 VAL B N 1
ATOM 2471 C CA . VAL B 1 143 ? -8.617 8.953 -1.791 1 98.94 143 VAL B CA 1
ATOM 2472 C C . VAL B 1 143 ? -9.172 9.234 -0.396 1 98.94 143 VAL B C 1
ATOM 2474 O O . VAL B 1 143 ? -10.383 9.156 -0.179 1 98.94 143 VAL B O 1
ATOM 2477 N N . MET B 1 144 ? -8.297 9.516 0.51 1 98.88 144 MET B N 1
ATOM 2478 C CA . MET B 1 144 ? -8.656 9.898 1.872 1 98.88 144 MET B CA 1
ATOM 2479 C C . MET B 1 144 ? -8.25 11.344 2.156 1 98.88 144 MET B C 1
ATOM 2481 O O . MET B 1 144 ? -7.137 11.758 1.817 1 98.88 144 MET B O 1
ATOM 2485 N N . ALA B 1 145 ? -9.172 12.047 2.709 1 98.69 145 ALA B N 1
ATOM 2486 C CA . ALA B 1 145 ? -8.914 13.43 3.08 1 98.69 145 ALA B CA 1
ATOM 2487 C C . ALA B 1 145 ? -8.984 13.617 4.594 1 98.69 145 ALA B C 1
ATOM 2489 O O . ALA B 1 145 ? -10.016 13.336 5.211 1 98.69 145 ALA B O 1
ATOM 2490 N N . PHE B 1 146 ? -7.852 14.078 5.117 1 97.31 146 PHE B N 1
ATOM 2491 C CA . PHE B 1 146 ? -7.785 14.477 6.52 1 97.31 146 PHE B CA 1
ATOM 2492 C C . PHE B 1 146 ? -7.836 15.992 6.656 1 97.31 146 PHE B C 1
ATOM 2494 O O . PHE B 1 146 ? -8.289 16.688 5.75 1 97.31 146 PHE B O 1
ATOM 2501 N N . GLU B 1 147 ? -7.559 16.516 7.812 1 93.81 147 GLU B N 1
ATOM 2502 C CA . GLU B 1 147 ? -7.645 17.969 8.008 1 93.81 147 GLU B CA 1
ATOM 2503 C C . GLU B 1 147 ? -6.609 18.703 7.156 1 93.81 147 GLU B C 1
ATOM 2505 O O . GLU B 1 147 ? -6.949 19.641 6.426 1 93.81 147 GLU B O 1
ATOM 2510 N N . GLU B 1 148 ? -5.375 18.188 7.156 1 95.06 148 GLU B N 1
ATOM 2511 C CA . GLU B 1 148 ? -4.305 18.875 6.438 1 95.06 148 GLU B CA 1
ATOM 2512 C C . GLU B 1 148 ? -3.58 17.922 5.492 1 95.06 148 GLU B C 1
ATOM 2514 O O . GLU B 1 148 ? -2.559 18.281 4.902 1 95.06 148 GLU B O 1
ATOM 2519 N N . GLU B 1 149 ? -4.102 16.734 5.371 1 97.19 149 GLU B N 1
ATOM 2520 C CA . GLU B 1 149 ? -3.445 15.719 4.559 1 97.19 149 GLU B CA 1
ATOM 2521 C C . GLU B 1 149 ? -4.426 15.078 3.576 1 97.19 149 GLU B C 1
ATOM 2523 O O . GLU B 1 149 ? -5.598 14.875 3.904 1 97.19 149 GLU B O 1
ATOM 2528 N N . VAL B 1 150 ? -3.943 14.82 2.406 1 98.56 150 VAL B N 1
ATOM 2529 C CA . VAL B 1 150 ? -4.664 14 1.435 1 98.56 150 VAL B CA 1
ATOM 2530 C C . VAL B 1 150 ? -3.807 12.805 1.031 1 98.56 150 VAL B C 1
ATOM 2532 O O . VAL B 1 150 ? -2.629 12.961 0.695 1 98.56 150 VAL B O 1
ATOM 2535 N N . MET B 1 151 ? -4.41 11.68 1.125 1 98.81 151 MET B N 1
ATOM 2536 C CA . MET B 1 151 ? -3.725 10.445 0.746 1 98.81 151 MET B CA 1
ATOM 2537 C C . MET B 1 151 ? -4.473 9.727 -0.376 1 98.81 151 MET B C 1
ATOM 2539 O O . MET B 1 151 ? -5.676 9.492 -0.273 1 98.81 151 MET B O 1
ATOM 2543 N N . ARG B 1 152 ? -3.766 9.484 -1.418 1 98.94 152 ARG B N 1
ATOM 2544 C CA . ARG B 1 152 ? -4.293 8.672 -2.506 1 98.94 152 ARG B CA 1
ATOM 2545 C C . ARG B 1 152 ? -3.629 7.297 -2.527 1 98.94 152 ARG B C 1
ATOM 2547 O O . ARG B 1 152 ? -2.402 7.191 -2.557 1 98.94 152 ARG B O 1
ATOM 2554 N N . LEU B 1 153 ? -4.445 6.219 -2.482 1 98.94 153 LEU B N 1
ATOM 2555 C CA . LEU B 1 153 ? -3.977 4.836 -2.533 1 98.94 153 LEU B CA 1
ATOM 2556 C C . LEU B 1 153 ? -4.324 4.195 -3.873 1 98.94 153 LEU B C 1
ATOM 2558 O O . LEU B 1 153 ? -5.48 4.207 -4.293 1 98.94 153 LEU B O 1
ATOM 2562 N N . ILE B 1 154 ? -3.32 3.707 -4.547 1 98.88 154 ILE B N 1
ATOM 2563 C CA . ILE B 1 154 ? -3.521 2.973 -5.793 1 98.88 154 ILE B CA 1
ATOM 2564 C C . ILE B 1 154 ? -3.143 1.506 -5.594 1 98.88 154 ILE B C 1
ATOM 2566 O O . ILE B 1 154 ? -1.989 1.192 -5.289 1 98.88 154 ILE B O 1
ATOM 2570 N N . CYS B 1 155 ? -4.117 0.655 -5.695 1 98.69 155 CYS B N 1
ATOM 2571 C CA . CYS B 1 155 ? -3.947 -0.779 -5.492 1 98.69 155 CYS B CA 1
ATOM 2572 C C . CYS B 1 155 ? -3.947 -1.521 -6.824 1 98.69 155 CYS B C 1
ATOM 2574 O O . CYS B 1 155 ? -4.922 -1.455 -7.578 1 98.69 155 CYS B O 1
ATOM 2576 N N . VAL B 1 156 ? -2.838 -2.254 -7.113 1 97.94 156 VAL B N 1
ATOM 2577 C CA . VAL B 1 156 ? -2.668 -2.857 -8.43 1 97.94 156 VAL B CA 1
ATOM 2578 C C . VAL B 1 156 ? -2.314 -4.336 -8.281 1 97.94 156 VAL B C 1
ATOM 2580 O O . VAL B 1 156 ? -1.419 -4.691 -7.512 1 97.94 156 VAL B O 1
ATOM 2583 N N . TYR B 1 157 ? -3.055 -5.164 -8.953 1 96.06 157 TYR B N 1
ATOM 2584 C CA . TYR B 1 157 ? -2.789 -6.59 -9.094 1 96.06 157 TYR B CA 1
ATOM 2585 C C . TYR B 1 157 ? -2.447 -6.941 -10.539 1 96.06 157 TYR B C 1
ATOM 2587 O O . TYR B 1 157 ? -3.334 -7.023 -11.391 1 96.06 157 TYR B O 1
ATOM 2595 N N . ALA B 1 158 ? -1.104 -7.172 -10.844 1 92.94 158 ALA B N 1
ATOM 2596 C CA . ALA B 1 158 ? -0.651 -7.445 -12.203 1 92.94 158 ALA B CA 1
ATOM 2597 C C . ALA B 1 158 ? 0.393 -8.555 -12.227 1 92.94 158 ALA B C 1
ATOM 2599 O O . ALA B 1 158 ? 1.539 -8.336 -12.625 1 92.94 158 ALA B O 1
ATOM 2600 N N . PRO B 1 159 ? -0.017 -9.75 -11.836 1 85.06 159 PRO B N 1
ATOM 2601 C CA . PRO B 1 159 ? 0.946 -10.852 -11.859 1 85.06 159 PRO B CA 1
ATOM 2602 C C . PRO B 1 159 ? 1.343 -11.258 -13.273 1 85.06 159 PRO B C 1
ATOM 2604 O O . PRO B 1 159 ? 0.631 -10.945 -14.234 1 85.06 159 PRO B O 1
ATOM 2607 N N . GLN B 1 160 ? 2.658 -11.641 -13.516 1 66.06 160 GLN B N 1
ATOM 2608 C CA . GLN B 1 160 ? 3.086 -12.078 -14.844 1 66.06 160 GLN B CA 1
ATOM 2609 C C . GLN B 1 160 ? 2.203 -13.203 -15.359 1 66.06 160 GLN B C 1
ATOM 2611 O O . GLN B 1 160 ? 1.834 -14.109 -14.602 1 66.06 160 GLN B O 1
ATOM 2616 N N . ARG B 1 161 ? 1.29 -12.922 -16.25 1 52.88 161 ARG B N 1
ATOM 2617 C CA . ARG B 1 161 ? 0.579 -14.023 -16.891 1 52.88 161 ARG B CA 1
ATOM 2618 C C . ARG B 1 161 ? 1.536 -14.906 -17.688 1 52.88 161 ARG B C 1
ATOM 2620 O O . ARG B 1 161 ? 2.447 -14.398 -18.344 1 52.88 161 ARG B O 1
ATOM 2627 N N . GLY B 1 162 ? 1.948 -16.031 -17.125 1 39.09 162 GLY B N 1
ATOM 2628 C CA . GLY B 1 162 ? 2.387 -17.031 -18.094 1 39.09 162 GLY B CA 1
ATOM 2629 C C . GLY B 1 162 ? 1.479 -17.125 -19.297 1 39.09 162 GLY B C 1
ATOM 2630 O O . GLY B 1 162 ? 0.329 -16.688 -19.266 1 39.09 162 GLY B O 1
#

Organism: Saccoglossus kowalevskii (NCBI:txid10224)

Foldseek 3Di:
DPDCPPDDDDDPDPPPDDDDPPPPPPPPPPPPPPDPPPPPPPVPPPPPDDDAAEEEDADLECVPCQQVVLVVCVVVPHFKYKYKLHLDAAWDWDWTHDPPRIWIKTWAAHDRSGITIMMTGTPVQPVQWDDWADPHRAWIKTWGDDPPDIDIDIHGHDPPDD/DDCPPPPPDDDPDPPCPPPDPPPPPPPPPPPPPPDPPPPPPPVPPPPPDDDAAEEEDADLECVPCQQVVLVVCVVVPHFKYKYKLHLDAAWDWDWTHDPPRIWIKTWAAHDRSGMTIIMTGTPVQPVQWDDWADPHRAWIKTWGDDPPDIDIDIHGHDPPDD

Sequence (324 aa):
MAVTTKHGHQPAQRLGWAAPAYQKKDGANNHPGPRRRRLHHDGVKPDRRFRVRVGSWNVGSMRGKGVEICEELRNRRVDVCCVQEMSWRGEGARMMGVEGRRYKLWWKGNNDELGGVGVLVKEELWEKVVEVRRRNDRVMTIVMAFEEEVMRLICVYAPQRGMAVTTKHGHQPAQRLGWAAPAYQKKDGANNHPGPRRRRLHHDGVKPDRRFRVRVGSWNVGSMRGKGVEICEELRNRRVDVCCVQEMSWRGEGARMMGVEGRRYKLWWKGNNDELGGVGVLVKEELWEKVVEVRRRNDRVMTIVMAFEEEVMRLICVYAPQRG

pLDDT: mean 77.05, std 29.39, range [20.61, 98.94]